Protein AF-A0A1Y1MWS9-F1 (afdb_monomer)

Secondary structure (DSSP, 8-state):
--------------HHHHHHHHHHHHHHHHHHH-S-HHHHHHHHHHHHHHHHHHHHHHHHHHTTPPPPPHHHHHHHHT-TTTTTT-----HHHHHHHHHS-PPPPHHHHHHHHHHHHHHHHHHHIIIIIHHHHS-TTS--HHHHHHHHHHHHHHHHHHHHHHHHHHHHHTT-S-SSS---S--HHHHHS-SSHHHHHHHHSHHHHHHHIIIIIHHHHTT-HHHHHHHHHHHHHHHT-S-HHHHHHHHHHHHHHHHHHHHHHHHHHHTTBS-SSS--SS---SB-TTSHHHHHHHHHHHHHHHHHHHHHHGGGGSTT-TTPPPHHHHHHHTTTHHHHHHHHHHHHHH-

Solvent-accessible surface area (backbone atoms only — not comparable to full-atom values): 18851 Å² total; per-residue (Å²): 142,79,84,83,79,78,75,75,86,65,92,64,79,59,60,34,60,51,42,46,50,52,42,40,51,49,52,44,47,46,75,75,68,46,93,48,64,69,61,44,67,72,47,43,64,37,56,39,42,51,38,52,43,52,33,50,42,43,48,44,42,73,75,73,44,79,85,70,54,71,67,59,46,50,50,63,65,62,29,80,31,30,41,73,68,20,65,62,65,54,64,66,58,51,51,47,54,68,72,63,72,69,91,80,54,74,69,54,54,56,46,38,52,51,35,41,52,51,15,52,50,24,42,45,34,31,76,64,41,39,56,70,78,51,53,77,86,59,91,40,73,68,58,55,31,34,43,53,20,47,22,52,51,25,44,51,48,14,49,37,27,44,19,38,28,36,29,38,75,62,66,49,54,50,100,88,45,79,70,69,39,55,40,66,66,45,51,77,66,19,62,32,52,58,44,26,58,48,26,62,40,31,40,60,39,50,48,44,46,65,73,39,24,57,69,37,38,84,75,33,68,68,56,10,50,54,51,37,30,49,53,55,26,42,62,70,28,86,48,60,52,59,35,52,41,41,45,47,50,48,54,50,26,50,42,52,51,49,34,28,46,51,51,18,63,77,64,36,29,56,52,39,90,73,70,66,91,79,75,85,44,82,41,42,61,84,39,65,70,50,44,51,54,44,47,52,36,21,54,51,32,51,52,43,50,24,66,48,28,53,49,64,82,36,75,92,46,93,88,45,80,50,75,64,56,60,39,48,78,56,70,44,46,60,59,55,52,49,50,52,51,38,45,73,54,78,106

pLDDT: mean 88.54, std 12.17, range [30.52, 97.75]

Radius of gyration: 22.18 Å; Cα contacts (8 Å, |Δi|>4): 385; chains: 1; bounding box: 52×59×65 Å

Organism: Photinus pyralis (NCBI:txid7054)

Sequence (347 aa):
MYCANRVHLKKQIKTEYIAVLLCIVYLLLCEFVYPNQDDWIQSRGLFMIAAMKIISLCFDLQNGHYFPSPYVYAGYMLCPANVMFGPWISFTEYNIARVMSQRKKFTWVLRTIHILLLSFFFLSMSNCLSIIVIPSVIDNKWISAYRRAFSFRCSHYFISFLSEATMLCGGYGDSKNQYVITRPFDIELPTSLVSVVVSWNIPMHRFLKKYVYLEILRFGYFKAILGTYLISSLLHGFNLEIAAVLVTIGAYSFVQFRLQEKLARSFNACLRVRPCRTCTHKYKRSNWLIKLVLLIFACITIFDLIFLGVLMDSVGYPDAPSIYEKWGDLDFLSHWVMLGLYIITFV

Foldseek 3Di:
DDDPPPPDDDVPPLVLVVLLVVLLVVLQVCCVPVPDNLVCLQCLLLSLLLSLASSLVSVVVVVVDDDDDPVLVCCQSPVVLANRLDDHDHSVLSVCQVVVQDDDDPVLVVVLVVLLVLLVVLVCCLPPCLCVVQPPVPPDPLSVLLSLLSSVLSNLSNSQSVSQSSCSVSRDDDPVGRPHQADVCCQLQPLALVSNVCRSGVRLVVSLVPRQLVVQCVVPNLRSLQRSLQSVVSSSYPPVLSSVLSNVSSLLRVLSQLLQVVCCVVQQAQSHSDGDPDRPGPHYCPDPVSVVNSNVSRVLRSSSSSLSSQSVSCVPPPPDDDPCVSCVSVVVVNVVVSVVSNVVRPD

Nearest PDB structures (foldseek):
  7ura-assembly1_A  TM=9.108E-01  e=1.298E-18  Homo sapiens
  8erc-assembly1_A  TM=6.974E-01  e=4.978E-06  Homo sapiens

Structure (mmCIF, N/CA/C/O backbone):
data_AF-A0A1Y1MWS9-F1
#
_entry.id   AF-A0A1Y1MWS9-F1
#
loop_
_atom_site.group_PDB
_atom_site.id
_atom_site.type_symbol
_atom_site.label_atom_id
_atom_site.label_alt_id
_atom_site.label_comp_id
_atom_site.label_asym_id
_atom_site.label_entity_id
_atom_site.label_seq_id
_atom_site.pdbx_PDB_ins_code
_atom_site.Cartn_x
_atom_site.Cartn_y
_atom_site.Cartn_z
_atom_site.occupancy
_atom_site.B_iso_or_equiv
_atom_site.auth_seq_id
_atom_site.auth_comp_id
_atom_site.auth_asym_id
_atom_site.auth_atom_id
_atom_site.pdbx_PDB_model_num
ATOM 1 N N . MET A 1 1 ? -9.404 33.200 -38.016 1.00 33.44 1 MET A N 1
ATOM 2 C CA . MET A 1 1 ? -10.249 32.199 -38.697 1.00 33.44 1 MET A CA 1
ATOM 3 C C . MET A 1 1 ? -9.393 30.960 -38.946 1.00 33.44 1 MET A C 1
ATOM 5 O O . MET A 1 1 ? -8.780 30.849 -39.992 1.00 33.44 1 MET A O 1
ATOM 9 N N . TYR A 1 2 ? -9.254 30.086 -37.946 1.00 31.84 2 TYR A N 1
ATOM 10 C CA . TYR A 1 2 ? -8.651 28.761 -38.115 1.00 31.84 2 TYR A CA 1
ATOM 11 C C . TYR A 1 2 ? -9.643 27.751 -37.557 1.00 31.84 2 TYR A C 1
ATOM 13 O O . TYR A 1 2 ? -10.076 27.842 -36.410 1.00 31.84 2 TYR A O 1
ATOM 21 N N . CYS A 1 3 ? -10.102 26.908 -38.470 1.00 30.52 3 CYS A N 1
ATOM 22 C CA . CYS A 1 3 ? -11.294 26.095 -38.371 1.00 30.52 3 CYS A CA 1
ATOM 23 C C . CYS A 1 3 ? -11.151 25.043 -37.267 1.00 30.52 3 CYS A C 1
ATOM 25 O O . CYS A 1 3 ? -10.211 24.249 -37.254 1.00 30.52 3 CYS A O 1
ATOM 27 N N . ALA A 1 4 ? -12.116 25.044 -36.350 1.00 40.22 4 ALA A N 1
ATOM 28 C CA . ALA A 1 4 ? -12.317 23.996 -35.371 1.00 40.22 4 ALA A CA 1
ATOM 29 C C . ALA A 1 4 ? -12.740 22.705 -36.088 1.00 40.22 4 ALA A C 1
ATOM 31 O O . ALA A 1 4 ? -13.923 22.479 -36.324 1.00 40.22 4 ALA A O 1
ATOM 32 N N . ASN A 1 5 ? -11.786 21.830 -36.399 1.00 32.81 5 ASN A N 1
ATOM 33 C CA . ASN A 1 5 ? -12.098 20.447 -36.746 1.00 32.81 5 ASN A CA 1
ATOM 34 C C . ASN A 1 5 ? -12.321 19.646 -35.458 1.00 32.81 5 ASN A C 1
ATOM 36 O O . ASN A 1 5 ? -11.452 18.909 -34.996 1.00 32.81 5 ASN A O 1
ATOM 40 N N . ARG A 1 6 ? -13.521 19.780 -34.874 1.00 37.69 6 ARG A N 1
ATOM 41 C CA . ARG A 1 6 ? -14.085 18.715 -34.035 1.00 37.69 6 ARG A CA 1
ATOM 42 C C . ARG A 1 6 ? -14.417 17.551 -34.960 1.00 37.69 6 ARG A C 1
ATOM 44 O O . ARG A 1 6 ? -15.488 17.505 -35.556 1.00 37.69 6 ARG A O 1
ATOM 51 N N . VAL A 1 7 ? -13.477 16.625 -35.098 1.00 38.28 7 VAL A N 1
ATOM 52 C CA . VAL A 1 7 ? -13.732 15.346 -35.756 1.00 38.28 7 VAL A CA 1
ATOM 53 C C . VAL A 1 7 ? -14.781 14.596 -34.936 1.00 38.28 7 VAL A C 1
ATOM 55 O O . VAL A 1 7 ? -14.627 14.383 -33.734 1.00 38.28 7 VAL A O 1
ATOM 58 N N . HIS A 1 8 ? -15.874 14.246 -35.609 1.00 34.84 8 HIS A N 1
ATOM 59 C CA . HIS A 1 8 ? -16.968 13.430 -35.107 1.00 34.84 8 HIS A CA 1
ATOM 60 C C . HIS A 1 8 ? -16.466 12.159 -34.405 1.00 34.84 8 HIS A C 1
ATOM 62 O O . HIS A 1 8 ? -15.654 11.412 -34.954 1.00 34.84 8 HIS A O 1
ATOM 68 N N . LEU A 1 9 ? -17.011 11.894 -33.210 1.00 40.59 9 LEU A N 1
ATOM 69 C CA . LEU A 1 9 ? -16.869 10.638 -32.473 1.00 40.59 9 LEU A CA 1
ATOM 70 C C . LEU A 1 9 ? -17.309 9.448 -33.349 1.00 40.59 9 LEU A C 1
ATOM 72 O O . LEU A 1 9 ? -18.480 9.067 -33.362 1.00 40.59 9 LEU A O 1
ATOM 76 N N . LYS A 1 10 ? -16.364 8.789 -34.025 1.00 39.66 10 LYS A N 1
ATOM 77 C CA . LYS A 1 10 ? -16.462 7.335 -34.208 1.00 39.66 10 LYS A CA 1
ATOM 78 C C . LYS A 1 10 ? -16.292 6.706 -32.825 1.00 39.66 10 LYS A C 1
ATOM 80 O O . LYS A 1 10 ? -15.530 7.234 -32.019 1.00 39.66 10 LYS A O 1
ATOM 85 N N . LYS A 1 11 ? -16.984 5.593 -32.541 1.00 46.41 11 LYS A N 1
ATOM 86 C CA . LYS A 1 11 ? -16.696 4.703 -31.397 1.00 46.41 11 LYS A CA 1
ATOM 87 C C . LYS A 1 11 ? -15.240 4.237 -31.512 1.00 46.41 11 LYS A C 1
ATOM 89 O O . LYS A 1 11 ? -14.957 3.182 -32.068 1.00 46.41 11 LYS A O 1
ATOM 94 N N . GLN A 1 12 ? -14.316 5.086 -31.088 1.00 58.06 12 GLN A N 1
ATOM 95 C CA . GLN A 1 12 ? -12.894 4.829 -31.121 1.00 58.06 12 GLN A CA 1
ATOM 96 C C . GLN A 1 12 ? -12.658 3.766 -30.062 1.00 58.06 12 GLN A C 1
ATOM 98 O O . GLN A 1 12 ? -13.124 3.907 -28.927 1.00 58.06 12 GLN A O 1
ATOM 103 N N . ILE A 1 13 ? -12.021 2.664 -30.457 1.00 59.81 13 ILE A N 1
ATOM 104 C CA . ILE A 1 13 ? -11.607 1.657 -29.491 1.00 59.81 13 ILE A CA 1
ATOM 105 C C . ILE A 1 13 ? -10.752 2.395 -28.476 1.00 59.81 13 ILE A C 1
ATOM 107 O O . ILE A 1 13 ? -9.772 3.055 -28.822 1.00 59.81 13 ILE A O 1
ATOM 111 N N . LYS A 1 14 ? -11.209 2.348 -27.237 1.00 80.44 14 LYS A N 1
ATOM 112 C CA . LYS A 1 14 ? -10.631 3.097 -26.148 1.00 80.44 14 LYS A CA 1
ATOM 113 C C . LYS A 1 14 ? -9.273 2.468 -25.804 1.00 80.44 14 LYS A C 1
ATOM 115 O O . LYS A 1 14 ? -9.203 1.415 -25.164 1.00 80.44 14 LYS A O 1
ATOM 120 N N . THR A 1 15 ? -8.209 3.062 -26.353 1.00 80.75 15 THR A N 1
ATOM 121 C CA . THR A 1 15 ? -6.826 2.550 -26.343 1.00 80.75 15 THR A CA 1
ATOM 122 C C . THR A 1 15 ? -6.280 2.302 -24.939 1.00 80.75 15 THR A C 1
ATOM 124 O O . THR A 1 15 ? -5.459 1.412 -24.751 1.00 80.75 15 THR A O 1
ATOM 127 N N . GLU A 1 16 ? -6.773 3.027 -23.942 1.00 85.62 16 GLU A N 1
ATOM 128 C CA . GLU A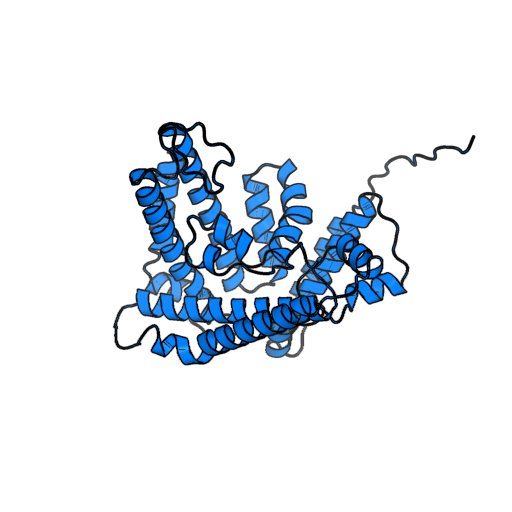 1 16 ? -6.470 2.866 -22.528 1.00 85.62 16 GLU A CA 1
ATOM 129 C C . GLU A 1 16 ? -6.954 1.524 -21.970 1.00 85.62 16 GLU A C 1
ATOM 131 O O . GLU A 1 16 ? -6.195 0.849 -21.277 1.00 85.62 16 GLU A O 1
ATOM 136 N N . TYR A 1 17 ? -8.153 1.057 -22.337 1.00 90.00 17 TYR A N 1
ATOM 137 C CA . TYR A 1 17 ? -8.617 -0.265 -21.897 1.00 90.00 17 TYR A CA 1
ATOM 138 C C . TYR A 1 17 ? -7.930 -1.400 -22.664 1.00 90.00 17 TYR A C 1
ATOM 140 O O . TYR A 1 17 ? -7.720 -2.468 -22.091 1.00 90.00 17 TYR A O 1
ATOM 148 N N . ILE A 1 18 ? -7.525 -1.173 -23.924 1.00 90.31 18 ILE A N 1
ATOM 149 C CA . ILE A 1 18 ? -6.660 -2.123 -24.644 1.00 90.31 18 ILE A CA 1
ATOM 150 C C . ILE A 1 18 ? -5.314 -2.239 -23.926 1.00 90.31 18 ILE A C 1
ATOM 152 O O . ILE A 1 18 ? -4.847 -3.349 -23.700 1.00 90.31 18 ILE A O 1
ATOM 156 N N . ALA A 1 19 ? -4.706 -1.116 -23.532 1.00 91.25 19 ALA A N 1
ATOM 157 C CA . ALA A 1 19 ? -3.441 -1.119 -22.805 1.00 91.25 19 ALA A CA 1
ATOM 158 C C . ALA A 1 19 ? -3.557 -1.868 -21.470 1.00 91.25 19 ALA A C 1
ATOM 160 O O . ALA A 1 19 ? -2.703 -2.696 -21.168 1.00 91.25 19 ALA A O 1
ATOM 161 N N . VAL A 1 20 ? -4.638 -1.647 -20.710 1.00 92.38 20 VAL A N 1
ATOM 162 C CA . VAL A 1 20 ? -4.924 -2.417 -19.486 1.00 92.38 20 VAL A CA 1
ATOM 163 C C . VAL A 1 20 ? -4.984 -3.913 -19.785 1.00 92.38 20 VAL A C 1
ATOM 165 O O . VAL A 1 20 ? -4.298 -4.687 -19.120 1.00 92.38 20 VAL A O 1
ATOM 168 N N . LEU A 1 21 ? -5.763 -4.320 -20.791 1.00 93.56 21 LEU A N 1
ATOM 169 C CA . LEU A 1 21 ? -5.907 -5.726 -21.160 1.00 93.56 21 LEU A CA 1
ATOM 170 C C . LEU A 1 21 ? -4.566 -6.340 -21.578 1.00 93.56 21 LEU A C 1
ATOM 172 O O . LEU A 1 21 ? -4.204 -7.390 -21.063 1.00 93.56 21 LEU A O 1
ATOM 176 N N . LEU A 1 22 ? -3.815 -5.684 -22.465 1.00 94.81 22 LEU A N 1
ATOM 177 C CA . LEU A 1 22 ? -2.526 -6.177 -22.952 1.00 94.81 22 LEU A CA 1
ATOM 178 C C . LEU A 1 22 ? -1.494 -6.288 -21.829 1.00 94.81 22 LEU A C 1
ATOM 180 O O . LEU A 1 22 ? -0.804 -7.298 -21.746 1.00 94.81 22 LEU A O 1
ATOM 184 N N . CYS A 1 23 ? -1.399 -5.286 -20.951 1.00 95.19 23 CYS A N 1
ATOM 185 C CA . CYS A 1 23 ? -0.479 -5.325 -19.818 1.00 95.19 23 CYS A CA 1
ATOM 186 C C . CYS A 1 23 ? -0.835 -6.440 -18.828 1.00 95.19 23 CYS A C 1
ATOM 188 O O . CY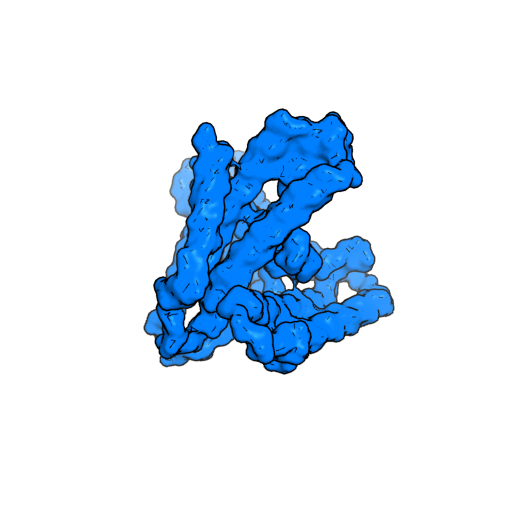S A 1 23 ? 0.061 -7.146 -18.378 1.00 95.19 23 CYS A O 1
ATOM 190 N N . ILE A 1 24 ? -2.121 -6.622 -18.507 1.00 93.94 24 ILE A N 1
ATOM 191 C CA . ILE A 1 24 ? -2.561 -7.707 -17.621 1.00 93.94 24 ILE A CA 1
ATOM 192 C C . ILE A 1 24 ? -2.297 -9.063 -18.278 1.00 93.94 24 ILE A C 1
ATOM 194 O O . ILE A 1 24 ? -1.669 -9.914 -17.664 1.00 93.94 24 ILE A O 1
ATOM 198 N N . VAL A 1 25 ? -2.705 -9.256 -19.535 1.00 94.06 25 VAL A N 1
ATOM 199 C CA . VAL A 1 25 ? -2.464 -10.509 -20.268 1.00 94.06 25 VAL A CA 1
ATOM 200 C C . VAL A 1 25 ? -0.972 -10.817 -20.341 1.00 94.06 25 VAL A C 1
ATOM 202 O O . VAL A 1 25 ? -0.592 -11.955 -20.114 1.00 94.06 25 VAL A O 1
ATOM 205 N N . TYR A 1 26 ? -0.120 -9.820 -20.588 1.00 93.12 26 TYR A N 1
ATOM 206 C CA . TYR A 1 26 ? 1.329 -10.006 -20.586 1.00 93.12 26 TYR A CA 1
ATOM 207 C C . TYR A 1 26 ? 1.846 -10.495 -19.225 1.00 93.12 26 TYR A C 1
ATOM 209 O O . TYR A 1 26 ? 2.555 -11.496 -19.178 1.00 93.12 26 TYR A O 1
ATOM 217 N N . LEU A 1 27 ? 1.457 -9.840 -18.123 1.00 92.75 27 LEU A N 1
ATOM 218 C CA . LEU A 1 27 ? 1.859 -10.253 -16.772 1.00 92.75 27 LEU A CA 1
ATOM 219 C C . LEU A 1 27 ? 1.418 -11.690 -16.457 1.00 92.75 27 LEU A C 1
ATOM 221 O O . LEU A 1 27 ? 2.194 -12.450 -15.889 1.00 92.75 27 LEU A O 1
ATOM 225 N N . LEU A 1 28 ? 0.203 -12.067 -16.863 1.00 91.62 28 LEU A N 1
ATOM 226 C CA . LEU A 1 28 ? -0.328 -13.415 -16.655 1.00 91.62 28 LEU A CA 1
ATOM 227 C C . LEU A 1 28 ? 0.360 -14.454 -17.550 1.00 91.62 28 LEU A C 1
ATOM 229 O O . LEU A 1 28 ? 0.660 -15.549 -17.098 1.00 91.62 28 LEU A O 1
ATOM 233 N N . LEU A 1 29 ? 0.644 -14.131 -18.815 1.00 91.19 29 LEU A N 1
ATOM 234 C CA . LEU A 1 29 ? 1.349 -15.039 -19.725 1.00 91.19 29 LEU A CA 1
ATOM 235 C C . LEU A 1 29 ? 2.774 -15.325 -19.249 1.00 91.19 29 LEU A C 1
ATOM 237 O O . LEU A 1 29 ? 3.236 -16.459 -19.369 1.00 91.19 29 LEU A O 1
ATOM 241 N N . CYS A 1 30 ? 3.460 -14.329 -18.686 1.00 89.94 30 CYS A N 1
ATOM 242 C CA . CYS A 1 30 ? 4.792 -14.524 -18.126 1.00 89.94 30 CYS A CA 1
ATOM 243 C C . CYS A 1 30 ? 4.809 -15.563 -16.994 1.00 89.94 30 CYS A C 1
ATOM 245 O O . CYS A 1 30 ? 5.784 -16.293 -16.891 1.00 89.94 30 CYS A O 1
ATOM 247 N N . GLU A 1 31 ? 3.736 -15.734 -16.220 1.00 86.19 31 GLU A N 1
ATOM 248 C CA . GLU A 1 31 ? 3.681 -16.798 -15.204 1.00 86.19 31 GLU A CA 1
ATOM 249 C C . GLU A 1 31 ? 3.694 -18.210 -15.794 1.00 86.19 31 GLU A C 1
ATOM 251 O O . GLU A 1 31 ? 4.128 -19.139 -15.129 1.00 86.19 31 GLU A O 1
ATOM 256 N N . PHE A 1 32 ? 3.262 -18.401 -17.039 1.00 86.31 32 PHE A N 1
ATOM 257 C CA . PHE A 1 32 ? 3.249 -19.730 -17.662 1.00 86.31 32 PHE A CA 1
ATOM 258 C C . PHE A 1 32 ? 4.420 -19.953 -18.616 1.00 86.31 32 PHE A C 1
ATOM 260 O O . PHE A 1 32 ? 4.855 -21.084 -18.807 1.00 86.31 32 PHE A O 1
ATOM 267 N N . VAL A 1 33 ? 4.905 -18.882 -19.246 1.00 88.44 33 VAL A N 1
ATOM 268 C CA . VAL A 1 33 ? 5.878 -18.961 -20.344 1.00 88.44 33 VAL A CA 1
ATOM 269 C C . VAL A 1 33 ? 7.305 -18.671 -19.877 1.00 88.44 33 VAL A C 1
ATOM 271 O O . VAL A 1 33 ? 8.253 -19.086 -20.545 1.00 88.44 33 VAL A O 1
ATOM 274 N N . TYR A 1 34 ? 7.495 -17.952 -18.763 1.00 87.00 34 TYR A N 1
ATOM 275 C CA . TYR A 1 34 ? 8.838 -17.576 -18.329 1.00 87.00 34 TYR A CA 1
ATOM 276 C C . TYR A 1 34 ? 9.644 -18.827 -17.919 1.00 87.00 34 TYR A C 1
ATOM 278 O O . TYR A 1 34 ? 9.141 -19.634 -17.136 1.00 87.00 34 TYR A O 1
ATOM 286 N N . PRO A 1 35 ? 10.884 -19.013 -18.425 1.00 85.25 35 PRO A N 1
ATOM 287 C CA . PRO A 1 35 ? 11.611 -20.279 -18.275 1.00 85.25 35 PRO A CA 1
ATOM 288 C C . PRO A 1 35 ? 11.879 -20.698 -16.827 1.00 85.25 35 PRO A C 1
ATOM 290 O O . PRO A 1 35 ? 11.855 -21.885 -16.518 1.00 85.25 35 PRO A O 1
ATOM 293 N N . ASN A 1 36 ? 12.144 -19.725 -15.952 1.00 87.12 36 ASN A N 1
ATOM 294 C CA . ASN A 1 36 ? 12.385 -19.944 -14.532 1.00 87.12 36 ASN A CA 1
ATOM 295 C C . ASN A 1 36 ? 11.373 -19.154 -13.692 1.00 87.12 36 ASN A C 1
ATOM 297 O O . ASN A 1 36 ? 11.381 -17.921 -13.681 1.00 87.12 36 ASN A O 1
ATOM 301 N N . GLN A 1 37 ? 10.512 -19.875 -12.980 1.00 81.75 37 GLN A N 1
ATOM 302 C CA . GLN A 1 37 ? 9.454 -19.281 -12.166 1.00 81.75 37 GLN A CA 1
ATOM 303 C C . GLN A 1 37 ? 10.002 -18.441 -11.009 1.00 81.75 37 GLN A C 1
ATOM 305 O O . GLN A 1 37 ? 9.439 -17.389 -10.702 1.00 81.75 37 GLN A O 1
ATOM 310 N N . ASP A 1 38 ? 11.137 -18.830 -10.430 1.00 82.50 38 ASP A N 1
ATOM 311 C CA . ASP A 1 38 ? 11.751 -18.087 -9.329 1.00 82.50 38 ASP A CA 1
ATOM 312 C C . ASP A 1 38 ? 12.255 -16.717 -9.804 1.00 82.50 38 ASP A C 1
ATOM 314 O O . ASP A 1 38 ? 11.997 -15.690 -9.168 1.00 82.50 38 ASP A O 1
ATOM 318 N N . ASP A 1 39 ? 12.897 -16.678 -10.975 1.00 86.94 39 ASP A N 1
ATOM 319 C CA . ASP A 1 39 ? 13.375 -15.437 -11.594 1.00 86.94 39 ASP A CA 1
ATOM 320 C C . ASP A 1 39 ? 12.207 -14.521 -11.986 1.00 86.94 39 ASP A C 1
ATOM 322 O O . ASP A 1 39 ? 12.282 -13.293 -11.843 1.00 86.94 39 ASP A O 1
ATOM 326 N N . TRP A 1 40 ? 11.100 -15.102 -12.463 1.00 88.62 40 TRP A N 1
ATOM 327 C CA . TRP A 1 40 ? 9.886 -14.346 -12.753 1.00 88.62 40 TRP A CA 1
ATOM 328 C C . TRP A 1 40 ? 9.316 -13.707 -11.487 1.00 88.62 40 TRP A C 1
ATOM 330 O O . TRP A 1 40 ? 9.092 -12.497 -11.466 1.00 88.62 40 TRP A O 1
ATOM 340 N N . ILE A 1 41 ? 9.135 -14.473 -10.408 1.00 83.38 41 ILE A N 1
ATOM 341 C CA . ILE A 1 41 ? 8.584 -13.961 -9.146 1.00 83.38 41 ILE A CA 1
ATOM 342 C C . ILE A 1 41 ? 9.446 -12.814 -8.598 1.00 83.38 41 ILE A C 1
ATOM 344 O O . ILE A 1 41 ? 8.898 -11.793 -8.166 1.00 83.38 41 ILE A O 1
ATOM 348 N N . GLN A 1 42 ? 10.777 -12.936 -8.675 1.00 85.38 42 GLN A N 1
ATOM 349 C CA . GLN A 1 42 ? 11.719 -11.899 -8.235 1.00 85.38 42 GLN A CA 1
ATOM 350 C C . GLN A 1 42 ? 11.672 -10.631 -9.105 1.00 85.38 42 GLN A C 1
ATOM 352 O O . GLN A 1 42 ? 11.775 -9.517 -8.587 1.00 85.38 42 GLN A O 1
ATOM 357 N N . SER A 1 43 ? 11.493 -10.773 -10.421 1.00 87.75 43 SER A N 1
ATOM 358 C CA . SER A 1 43 ? 11.500 -9.650 -11.373 1.00 87.75 43 SER A CA 1
ATOM 359 C C . SER A 1 43 ? 10.115 -9.055 -11.664 1.00 87.75 43 SER A C 1
ATOM 361 O O . SER A 1 43 ? 10.025 -7.937 -12.179 1.00 87.75 43 SER A O 1
ATOM 363 N N . ARG A 1 44 ? 9.023 -9.730 -11.280 1.00 89.44 44 ARG A N 1
ATOM 364 C CA . ARG A 1 44 ? 7.621 -9.342 -11.542 1.00 89.44 44 ARG A CA 1
ATOM 365 C C . ARG A 1 44 ? 7.311 -7.894 -11.166 1.00 89.44 44 ARG A C 1
ATOM 367 O O . ARG A 1 44 ? 6.586 -7.207 -11.885 1.00 89.44 44 ARG A O 1
ATOM 374 N N . GLY A 1 45 ? 7.875 -7.406 -10.059 1.00 89.50 45 GLY A N 1
ATOM 375 C CA . GLY A 1 45 ? 7.696 -6.022 -9.611 1.00 89.50 45 GLY A CA 1
ATOM 376 C C . GLY A 1 45 ? 8.090 -4.986 -10.674 1.00 89.50 45 GLY A C 1
ATOM 377 O O . GLY A 1 45 ? 7.374 -4.001 -10.856 1.00 89.50 45 GLY A O 1
ATOM 378 N N . LEU A 1 46 ? 9.160 -5.243 -11.435 1.00 92.12 46 LEU A N 1
ATOM 379 C CA . LEU A 1 46 ? 9.642 -4.378 -12.521 1.00 92.12 46 LEU A CA 1
ATOM 380 C C . LEU A 1 46 ? 8.589 -4.246 -13.625 1.00 92.12 46 LEU A C 1
ATOM 382 O O . LEU A 1 46 ? 8.232 -3.141 -14.046 1.00 92.12 46 LEU A O 1
ATOM 386 N N . PHE A 1 47 ? 8.051 -5.387 -14.058 1.00 92.62 47 PHE A N 1
ATOM 387 C CA . PHE A 1 47 ? 7.030 -5.457 -15.097 1.00 92.62 47 PHE A CA 1
ATOM 388 C C . PHE A 1 47 ? 5.717 -4.826 -14.641 1.00 92.62 47 PHE A C 1
ATOM 390 O O . PHE A 1 47 ? 5.081 -4.117 -15.420 1.00 92.62 47 PHE A O 1
ATOM 397 N N . MET A 1 48 ? 5.341 -4.999 -13.371 1.00 93.62 48 MET A N 1
ATOM 398 C CA . MET A 1 48 ? 4.160 -4.352 -12.802 1.00 93.62 48 MET A CA 1
ATOM 399 C C . MET A 1 48 ? 4.294 -2.820 -12.823 1.00 93.62 48 MET A C 1
ATOM 401 O O . MET A 1 48 ? 3.374 -2.130 -13.261 1.00 93.62 48 MET A O 1
ATOM 405 N N . ILE A 1 49 ? 5.448 -2.265 -12.429 1.00 94.75 49 ILE A N 1
ATOM 406 C CA . ILE A 1 49 ? 5.689 -0.814 -12.504 1.00 94.75 49 ILE A CA 1
ATOM 407 C C . ILE A 1 49 ? 5.655 -0.322 -13.955 1.00 94.75 49 ILE A C 1
ATOM 409 O O . ILE A 1 49 ? 5.037 0.711 -14.233 1.00 94.75 49 ILE A O 1
ATOM 413 N N . ALA A 1 50 ? 6.266 -1.055 -14.889 1.00 95.25 50 ALA A N 1
ATOM 414 C CA . ALA A 1 50 ? 6.213 -0.727 -16.311 1.00 95.25 50 ALA A CA 1
ATOM 415 C C . ALA A 1 50 ? 4.768 -0.729 -16.845 1.00 95.25 50 ALA A C 1
ATOM 417 O O . ALA A 1 50 ? 4.353 0.237 -17.488 1.00 95.25 50 ALA A O 1
ATOM 418 N N . ALA A 1 51 ? 3.975 -1.749 -16.511 1.00 95.50 51 ALA A N 1
ATOM 419 C CA . ALA A 1 51 ? 2.559 -1.837 -16.857 1.00 95.50 51 ALA A CA 1
ATOM 420 C C . ALA A 1 51 ? 1.765 -0.643 -16.311 1.00 95.50 51 ALA A C 1
ATOM 422 O O . ALA A 1 51 ? 1.041 0.016 -17.056 1.00 95.50 51 ALA A O 1
ATOM 423 N N . MET A 1 52 ? 1.947 -0.295 -15.034 1.00 95.75 52 MET A N 1
ATOM 424 C CA . MET A 1 52 ? 1.279 0.860 -14.428 1.00 95.75 52 MET A CA 1
ATOM 425 C C . MET A 1 52 ? 1.651 2.175 -15.125 1.00 95.75 52 MET A C 1
ATOM 427 O O . MET A 1 52 ? 0.781 3.017 -15.352 1.00 95.75 52 MET A O 1
ATOM 431 N N . LYS A 1 53 ? 2.926 2.360 -15.498 1.00 95.69 53 LYS A N 1
ATOM 432 C CA . LYS A 1 53 ? 3.388 3.531 -16.260 1.00 95.69 53 LYS A CA 1
ATOM 433 C C . LYS A 1 53 ? 2.715 3.605 -17.634 1.00 95.69 53 LYS A C 1
ATOM 435 O O . LYS A 1 53 ? 2.147 4.648 -17.960 1.00 95.69 53 LYS A O 1
ATOM 440 N N . ILE A 1 54 ? 2.705 2.503 -18.389 1.00 95.00 54 ILE A N 1
ATOM 441 C CA . ILE A 1 54 ? 2.070 2.410 -19.717 1.00 95.00 54 ILE A CA 1
ATOM 442 C C . ILE A 1 54 ? 0.576 2.722 -19.622 1.00 95.00 54 ILE A C 1
ATOM 444 O O . ILE A 1 54 ? 0.097 3.622 -20.310 1.00 95.00 54 ILE A O 1
ATOM 448 N N . ILE A 1 55 ? -0.142 2.046 -18.720 1.00 94.88 55 ILE A N 1
ATOM 449 C CA . ILE A 1 55 ? -1.575 2.266 -18.496 1.00 94.88 55 ILE A CA 1
ATOM 450 C C . ILE A 1 55 ? -1.829 3.739 -18.164 1.00 94.88 55 ILE A C 1
ATOM 452 O O . ILE A 1 55 ? -2.652 4.385 -18.812 1.00 94.88 55 ILE A O 1
ATOM 456 N N . SER A 1 56 ? -1.093 4.296 -17.196 1.00 93.94 56 SER A N 1
ATOM 457 C CA . SER A 1 56 ? -1.282 5.688 -16.777 1.00 93.94 56 SER A CA 1
ATOM 458 C C . SER A 1 56 ? -1.050 6.687 -17.911 1.00 93.94 56 SER A C 1
ATOM 460 O O . SER A 1 56 ? -1.825 7.633 -18.055 1.00 93.94 56 SER A O 1
ATOM 462 N N . LEU A 1 57 ? -0.044 6.444 -18.758 1.00 92.81 57 LEU A N 1
ATOM 463 C CA . LEU A 1 57 ? 0.239 7.278 -19.918 1.00 92.81 57 LEU A CA 1
ATOM 464 C C . LEU A 1 57 ? -0.885 7.192 -20.956 1.00 92.81 57 LEU A C 1
ATOM 466 O O . LEU A 1 57 ? -1.317 8.228 -21.450 1.00 92.81 57 LEU A O 1
ATOM 470 N N . CYS A 1 58 ? -1.399 5.996 -21.262 1.00 91.69 58 CYS A N 1
ATOM 471 C CA . CYS A 1 58 ? -2.506 5.835 -22.209 1.00 91.69 58 CYS A CA 1
ATOM 472 C C . CYS A 1 58 ? -3.765 6.592 -21.763 1.00 91.69 58 CYS A C 1
ATOM 474 O O . CYS A 1 58 ? -4.382 7.279 -22.578 1.00 91.69 58 CYS A O 1
ATOM 476 N N . PHE A 1 59 ? -4.115 6.521 -20.475 1.00 90.44 59 PHE A N 1
ATOM 477 C CA . PHE A 1 59 ? -5.231 7.290 -19.916 1.00 90.44 59 PHE A CA 1
ATOM 478 C C . PHE A 1 59 ? -4.982 8.802 -19.955 1.00 90.44 59 PHE A C 1
ATOM 480 O O . PHE A 1 59 ? -5.884 9.571 -20.284 1.00 90.44 59 PHE A O 1
ATOM 487 N N . ASP A 1 60 ? -3.775 9.257 -19.615 1.00 88.62 60 ASP A N 1
ATOM 488 C CA . ASP A 1 60 ? -3.459 10.686 -19.624 1.00 88.62 60 ASP A CA 1
ATOM 489 C C . ASP A 1 60 ? -3.475 11.244 -21.069 1.00 88.62 60 ASP A C 1
ATOM 491 O O . ASP A 1 60 ? -4.069 12.293 -21.315 1.00 88.62 60 ASP A O 1
ATOM 495 N N . LEU A 1 61 ? -2.939 10.523 -22.061 1.00 85.56 61 LEU A N 1
ATOM 496 C CA . LEU A 1 61 ? -2.957 10.948 -23.472 1.00 85.56 61 LEU A CA 1
ATOM 497 C C . LEU A 1 61 ? -4.374 11.186 -24.010 1.00 85.56 61 LEU A C 1
ATOM 499 O O . LEU A 1 61 ? -4.611 12.149 -24.737 1.00 85.56 61 LEU A O 1
ATOM 503 N N . GLN A 1 62 ? -5.337 10.350 -23.622 1.00 78.88 62 GLN A N 1
ATOM 504 C CA . GLN A 1 62 ? -6.725 10.530 -24.046 1.00 78.88 62 GLN A CA 1
ATOM 505 C C . GLN A 1 62 ? -7.420 11.733 -23.412 1.00 78.88 62 GLN A C 1
ATOM 507 O O . GLN A 1 62 ? -8.306 12.323 -24.025 1.00 78.88 62 GLN A O 1
ATOM 512 N N . ASN A 1 63 ? -6.991 12.141 -22.218 1.00 73.88 63 ASN A N 1
ATOM 513 C CA . ASN A 1 63 ? -7.522 13.316 -21.530 1.00 73.88 63 ASN A CA 1
ATOM 514 C C . ASN A 1 63 ? -6.954 14.645 -22.075 1.00 73.88 63 ASN A C 1
ATOM 516 O O . ASN A 1 63 ? -7.084 15.685 -21.433 1.00 73.88 63 ASN A O 1
ATOM 520 N N . GLY A 1 64 ? -6.347 14.627 -23.269 1.00 67.94 64 GLY A N 1
ATOM 521 C CA . GLY A 1 64 ? -5.853 15.816 -23.967 1.00 67.94 64 GLY A CA 1
ATOM 522 C C . GLY A 1 64 ? -4.391 16.159 -23.682 1.00 67.94 64 GLY A C 1
ATOM 523 O O . GLY A 1 64 ? -3.958 17.270 -23.986 1.00 67.94 64 GLY A O 1
ATOM 524 N N . HIS A 1 65 ? -3.616 15.236 -23.103 1.00 68.44 65 HIS A N 1
ATOM 525 C CA . HIS A 1 65 ? -2.175 15.419 -22.947 1.00 68.44 65 HIS A CA 1
ATOM 526 C C . HIS A 1 65 ? -1.425 15.119 -24.259 1.00 68.44 65 HIS A C 1
ATOM 528 O O . HIS A 1 65 ? -1.760 14.189 -24.991 1.00 68.44 65 HIS A O 1
ATOM 534 N N . TYR A 1 66 ? -0.395 15.915 -24.562 1.00 72.62 66 TYR A N 1
ATOM 535 C CA . TYR A 1 66 ? 0.426 15.759 -25.768 1.00 72.62 66 TYR A CA 1
ATOM 536 C C . TYR A 1 66 ? 1.216 14.446 -25.762 1.00 72.62 66 TYR A C 1
ATOM 538 O O . TYR A 1 66 ? 1.741 14.035 -24.724 1.00 72.62 66 TYR A O 1
ATOM 546 N N . PHE A 1 67 ? 1.361 13.834 -26.941 1.00 79.69 67 PHE A N 1
ATOM 547 C CA . PHE A 1 67 ? 2.192 12.646 -27.113 1.00 79.69 67 PHE A CA 1
ATOM 548 C C . PHE A 1 67 ? 3.664 12.973 -26.801 1.00 79.69 67 PHE A C 1
ATOM 550 O O . PHE A 1 67 ? 4.204 13.927 -27.371 1.00 79.69 67 PHE A O 1
ATOM 557 N N . PRO A 1 68 ? 4.327 12.233 -25.894 1.00 86.88 68 PRO A N 1
ATOM 558 C CA . PRO A 1 68 ? 5.720 12.498 -25.565 1.00 86.88 68 PRO A CA 1
ATOM 559 C C . PRO A 1 68 ? 6.640 12.143 -26.732 1.00 86.88 68 PRO A C 1
ATOM 561 O O . PRO A 1 68 ? 6.386 11.199 -27.478 1.00 86.88 68 PRO A O 1
ATOM 564 N N . SER A 1 69 ? 7.761 12.855 -26.862 1.00 90.19 69 SER A N 1
ATOM 565 C CA . SER A 1 69 ? 8.813 12.418 -27.780 1.00 90.19 69 SER A CA 1
ATOM 566 C C . SER A 1 69 ? 9.379 11.058 -27.333 1.00 90.19 69 SER A C 1
ATOM 568 O O . SER A 1 69 ? 9.397 10.778 -26.126 1.00 90.19 69 SER A O 1
ATOM 570 N N . PRO A 1 70 ? 9.890 10.220 -28.258 1.00 92.19 70 PRO A N 1
ATOM 571 C CA . PRO A 1 70 ? 10.419 8.896 -27.919 1.00 92.19 70 PRO A CA 1
ATOM 572 C C . PRO A 1 70 ? 11.472 8.918 -26.802 1.00 92.19 70 PRO A C 1
ATOM 574 O O . PRO A 1 70 ? 11.470 8.055 -25.930 1.00 92.19 70 PRO A O 1
ATOM 577 N N . TYR A 1 71 ? 12.313 9.955 -26.763 1.00 92.62 71 TYR A N 1
ATOM 578 C CA . TYR A 1 71 ? 13.331 10.144 -25.726 1.00 92.62 71 TYR A CA 1
ATOM 579 C C . TYR A 1 71 ? 12.733 10.410 -24.339 1.00 92.62 71 TYR A C 1
ATOM 581 O O . TYR A 1 71 ? 13.194 9.857 -23.343 1.00 92.62 71 TYR A O 1
ATOM 589 N N . VAL A 1 72 ? 11.686 11.238 -24.262 1.00 92.69 72 VAL A N 1
ATOM 590 C CA . VAL A 1 72 ? 11.003 11.540 -22.994 1.00 92.69 72 VAL A CA 1
ATOM 591 C C . VAL A 1 72 ? 10.222 10.321 -22.510 1.00 92.69 72 VAL A C 1
ATOM 593 O O . VAL A 1 72 ? 10.210 10.037 -21.314 1.00 92.69 72 VAL A O 1
ATOM 596 N N . TYR A 1 73 ? 9.617 9.569 -23.432 1.00 93.56 73 TYR A N 1
ATOM 597 C CA . TYR A 1 73 ? 8.973 8.297 -23.118 1.00 93.56 73 TYR A CA 1
ATOM 598 C C . TYR A 1 73 ? 9.973 7.268 -22.572 1.00 93.56 73 TYR A C 1
ATOM 600 O O . TYR A 1 73 ? 9.747 6.706 -21.500 1.00 93.56 73 TYR A O 1
ATOM 608 N N . ALA A 1 74 ? 11.110 7.072 -23.249 1.00 95.06 74 ALA A N 1
ATOM 609 C CA . ALA A 1 74 ? 12.163 6.169 -22.790 1.00 95.06 74 ALA A CA 1
ATOM 610 C C . ALA A 1 74 ? 12.693 6.576 -21.405 1.00 95.06 74 ALA A C 1
ATOM 612 O O . ALA A 1 74 ? 12.805 5.732 -20.518 1.00 95.06 74 ALA A O 1
ATOM 613 N N . GLY A 1 75 ? 12.927 7.874 -21.181 1.00 94.75 75 GLY A N 1
ATOM 614 C CA . GLY A 1 75 ? 13.348 8.398 -19.881 1.00 94.75 75 GLY A CA 1
ATOM 615 C C . GLY A 1 75 ? 12.312 8.205 -18.766 1.00 94.75 75 GLY A C 1
ATOM 616 O O . GLY A 1 75 ? 12.690 7.988 -17.616 1.00 94.75 75 GLY A O 1
ATOM 617 N N . TYR A 1 76 ? 11.014 8.260 -19.082 1.00 94.88 76 TYR A N 1
ATOM 618 C CA . TYR A 1 76 ? 9.939 7.971 -18.129 1.00 94.88 76 TYR A CA 1
ATOM 619 C C . TYR A 1 76 ? 9.903 6.487 -17.755 1.00 94.88 76 TYR A C 1
ATOM 621 O O . TYR A 1 76 ? 9.856 6.140 -16.570 1.00 94.88 76 TYR A O 1
ATOM 629 N N . MET A 1 77 ? 9.963 5.607 -18.756 1.00 95.31 77 MET A N 1
ATOM 630 C CA . MET A 1 77 ? 9.922 4.159 -18.556 1.00 95.31 77 MET A CA 1
ATOM 631 C C . MET A 1 77 ? 11.148 3.666 -17.784 1.00 95.31 77 MET A C 1
ATOM 633 O O . MET A 1 77 ? 10.992 3.003 -16.759 1.00 95.31 77 MET A O 1
ATOM 637 N N . LEU A 1 78 ? 12.342 4.087 -18.207 1.00 94.81 78 LEU A N 1
ATOM 638 C CA . LEU A 1 78 ? 13.640 3.646 -17.689 1.00 94.81 78 LEU A CA 1
ATOM 639 C C . LEU A 1 78 ? 14.217 4.578 -16.616 1.00 94.81 78 LEU A C 1
ATOM 641 O O . LEU A 1 78 ? 15.428 4.619 -16.414 1.00 94.81 78 LEU A O 1
ATOM 645 N N . CYS A 1 79 ? 13.376 5.361 -15.934 1.00 94.06 79 CYS A N 1
ATOM 646 C CA . CYS A 1 79 ? 13.857 6.275 -14.904 1.00 94.06 79 CYS A CA 1
ATOM 647 C C . CYS A 1 79 ? 14.601 5.493 -13.798 1.00 94.06 79 CYS A C 1
ATOM 649 O O . CYS A 1 79 ? 13.968 4.700 -13.093 1.00 94.06 79 CYS A O 1
ATOM 651 N N . PRO A 1 80 ? 15.913 5.732 -13.585 1.00 92.50 80 PRO A N 1
ATOM 652 C CA . PRO A 1 80 ? 16.724 4.923 -12.670 1.00 92.50 80 PRO A CA 1
ATOM 653 C C . PRO A 1 80 ? 16.242 5.016 -11.219 1.00 92.50 80 PRO A C 1
ATOM 655 O O . PRO A 1 80 ? 16.446 4.098 -10.434 1.00 92.50 80 PRO A O 1
ATOM 658 N N . ALA A 1 81 ? 15.547 6.102 -10.873 1.00 92.38 81 ALA A N 1
ATOM 659 C CA . ALA A 1 81 ? 15.020 6.339 -9.537 1.00 92.38 81 ALA A CA 1
ATOM 660 C C . ALA A 1 81 ? 13.903 5.361 -9.126 1.00 92.38 81 ALA A C 1
ATOM 662 O O . ALA A 1 81 ? 13.725 5.133 -7.930 1.00 92.38 81 ALA A O 1
ATOM 663 N N . ASN A 1 82 ? 13.158 4.796 -10.090 1.00 94.00 82 ASN A N 1
ATOM 664 C CA . ASN A 1 82 ? 12.005 3.931 -9.810 1.00 94.00 82 ASN A CA 1
ATOM 665 C C . ASN A 1 82 ? 11.821 2.724 -10.733 1.00 94.00 82 ASN A C 1
ATOM 667 O O . ASN A 1 82 ? 10.809 2.035 -10.619 1.00 94.00 82 ASN A O 1
ATOM 671 N N . VAL A 1 83 ? 12.750 2.459 -11.652 1.00 92.94 83 VAL A N 1
ATOM 672 C CA . VAL A 1 83 ? 12.644 1.287 -12.528 1.00 92.94 83 VAL A CA 1
ATOM 673 C C . VAL A 1 83 ? 12.830 -0.020 -11.750 1.00 92.94 83 VAL A C 1
ATOM 675 O O . VAL A 1 83 ? 12.079 -0.951 -12.000 1.00 92.94 83 VAL A O 1
ATOM 678 N N . MET A 1 84 ? 13.755 -0.063 -10.777 1.00 87.31 84 MET A N 1
ATOM 679 C CA . MET A 1 84 ? 14.087 -1.283 -10.022 1.00 87.31 84 MET A CA 1
ATOM 680 C C . MET A 1 84 ? 13.144 -1.550 -8.841 1.00 87.31 84 MET A C 1
ATOM 682 O O . MET A 1 84 ? 12.479 -2.576 -8.778 1.00 87.31 84 MET A O 1
ATOM 686 N N . PHE A 1 85 ? 13.074 -0.617 -7.891 1.00 80.38 85 PHE A N 1
ATOM 687 C CA . PHE A 1 85 ? 12.330 -0.809 -6.638 1.00 80.38 85 PHE A CA 1
ATOM 688 C C . PHE A 1 85 ? 10.967 -0.105 -6.634 1.00 80.38 85 PHE A C 1
ATOM 690 O O . PHE A 1 85 ? 10.295 -0.047 -5.606 1.00 80.38 85 PHE A O 1
ATOM 697 N N . GLY A 1 86 ? 10.548 0.461 -7.771 1.00 82.94 86 GLY A N 1
ATOM 698 C CA . GLY A 1 86 ? 9.418 1.381 -7.803 1.00 82.94 86 GLY A CA 1
ATOM 699 C C . GLY A 1 86 ? 9.745 2.718 -7.115 1.00 82.94 86 GLY A C 1
ATOM 700 O O . GLY A 1 86 ? 10.910 2.993 -6.818 1.00 82.94 86 GLY A O 1
ATOM 701 N N . PRO A 1 87 ? 8.745 3.578 -6.871 1.00 93.88 87 PRO A N 1
ATOM 702 C CA . PRO A 1 87 ? 7.324 3.326 -7.057 1.00 93.88 87 PRO A CA 1
ATOM 703 C C . PRO A 1 87 ? 6.807 3.899 -8.385 1.00 93.88 87 PRO A C 1
ATOM 705 O O . PRO A 1 87 ? 7.502 4.616 -9.109 1.00 93.88 87 PRO A O 1
ATOM 708 N N . TRP A 1 88 ? 5.539 3.636 -8.689 1.00 95.62 88 TRP A N 1
ATOM 709 C CA . TRP A 1 88 ? 4.876 4.287 -9.814 1.00 95.62 88 TRP A CA 1
ATOM 710 C C . TRP A 1 88 ? 4.801 5.811 -9.617 1.00 95.62 88 TRP A C 1
ATOM 712 O O . TRP A 1 88 ? 4.516 6.302 -8.526 1.00 95.62 88 TRP A O 1
ATOM 722 N N . ILE A 1 89 ? 5.014 6.560 -10.698 1.00 93.44 89 ILE A N 1
ATOM 723 C CA . ILE A 1 89 ? 4.742 7.999 -10.786 1.00 93.44 89 ILE A CA 1
ATOM 724 C C . ILE A 1 89 ? 3.954 8.268 -12.061 1.00 93.44 89 ILE A C 1
ATOM 726 O O . ILE A 1 89 ? 4.171 7.601 -13.078 1.00 93.44 89 ILE A O 1
ATOM 730 N N . SER A 1 90 ? 3.068 9.260 -12.034 1.00 92.25 90 SER A N 1
ATOM 731 C CA . SER A 1 90 ? 2.373 9.681 -13.253 1.00 92.25 90 SER A CA 1
ATOM 732 C C . SER A 1 90 ? 3.335 10.352 -14.237 1.00 92.25 90 SER A C 1
ATOM 734 O O . SER A 1 90 ? 4.355 10.927 -13.842 1.00 92.25 90 SER A O 1
ATOM 736 N N . PHE A 1 91 ? 3.000 10.324 -15.529 1.00 91.62 91 PHE A N 1
ATOM 737 C CA . PHE A 1 91 ? 3.806 10.998 -16.550 1.00 91.62 91 PHE A CA 1
ATOM 738 C C . PHE A 1 91 ? 3.909 12.511 -16.293 1.00 91.62 91 PHE A C 1
ATOM 740 O O . PHE A 1 91 ? 4.967 13.115 -16.472 1.00 91.62 91 PHE A O 1
ATOM 747 N N . THR A 1 92 ? 2.833 13.122 -15.794 1.00 88.56 92 THR A N 1
ATOM 748 C CA . THR A 1 92 ? 2.806 14.538 -15.412 1.00 88.56 92 THR A CA 1
ATOM 749 C C . THR A 1 92 ? 3.794 14.849 -14.288 1.00 88.56 92 THR A C 1
ATOM 751 O O . THR A 1 92 ? 4.564 15.799 -14.406 1.00 88.56 92 THR A O 1
ATOM 754 N N . GLU A 1 93 ? 3.826 14.044 -13.221 1.00 88.88 93 GLU A N 1
ATOM 755 C CA . GLU A 1 93 ? 4.789 14.220 -12.122 1.00 88.88 93 GLU A CA 1
ATOM 756 C C . GLU A 1 93 ? 6.234 14.038 -12.598 1.00 88.88 93 GLU A C 1
ATOM 758 O O . GLU A 1 93 ? 7.100 14.832 -12.231 1.00 88.88 93 GLU A O 1
ATOM 763 N N . TYR A 1 94 ? 6.488 13.044 -13.455 1.00 91.38 94 TYR A N 1
ATOM 764 C CA . TYR A 1 94 ? 7.794 12.852 -14.087 1.00 91.38 94 TYR A CA 1
ATOM 765 C C . TYR A 1 94 ? 8.223 14.087 -14.889 1.00 91.38 94 TYR A C 1
ATOM 767 O O . TYR A 1 94 ? 9.338 14.583 -14.728 1.00 91.38 94 TYR A O 1
ATOM 775 N N . ASN A 1 95 ? 7.334 14.622 -15.729 1.00 88.44 95 ASN A N 1
ATOM 776 C CA . ASN A 1 95 ? 7.661 15.753 -16.590 1.00 88.44 95 ASN A CA 1
ATOM 777 C C . ASN A 1 95 ? 7.877 17.045 -15.782 1.00 88.44 95 ASN A C 1
ATOM 779 O O . ASN A 1 95 ? 8.799 17.803 -16.077 1.00 88.44 95 ASN A O 1
ATOM 783 N N . ILE A 1 96 ? 7.090 17.261 -14.720 1.00 86.56 96 ILE A N 1
ATOM 784 C CA . ILE A 1 96 ? 7.301 18.364 -13.771 1.00 86.56 96 ILE A CA 1
ATOM 785 C C . ILE A 1 96 ? 8.666 18.227 -13.094 1.00 86.56 96 ILE A C 1
ATOM 787 O O . ILE A 1 96 ? 9.429 19.188 -13.089 1.00 86.56 96 ILE A O 1
ATOM 791 N N . ALA A 1 97 ? 9.007 17.047 -12.566 1.00 86.50 97 ALA A N 1
ATOM 792 C CA . ALA A 1 97 ? 10.288 16.819 -11.896 1.00 86.50 97 ALA A CA 1
ATOM 793 C C . ALA A 1 97 ? 11.486 17.018 -12.839 1.00 86.50 97 ALA A C 1
ATOM 795 O O . ALA A 1 97 ? 12.499 17.593 -12.444 1.00 86.50 97 ALA A O 1
ATOM 796 N N . ARG A 1 98 ? 11.347 16.595 -14.101 1.00 85.50 98 ARG A N 1
ATOM 797 C CA . ARG A 1 98 ? 12.358 16.763 -15.150 1.00 85.50 98 ARG A CA 1
ATOM 798 C C . ARG A 1 98 ? 12.610 18.233 -15.495 1.00 85.50 98 ARG A C 1
ATOM 800 O O . ARG A 1 98 ? 13.756 18.621 -15.689 1.00 85.50 98 ARG A O 1
ATOM 807 N N . VAL A 1 99 ? 11.551 19.037 -15.619 1.00 83.94 99 VAL A N 1
ATOM 808 C CA . VAL A 1 99 ? 11.645 20.446 -16.050 1.00 83.94 99 VAL A CA 1
ATOM 809 C C . VAL A 1 99 ? 11.968 21.373 -14.878 1.00 83.94 99 VAL A C 1
ATOM 811 O O . VAL A 1 99 ? 12.786 22.279 -15.006 1.00 83.94 99 VAL A O 1
ATOM 814 N N . MET A 1 100 ? 11.350 21.148 -13.720 1.00 76.69 100 MET A N 1
ATOM 815 C CA . MET A 1 100 ? 11.466 22.003 -12.537 1.00 76.69 100 MET A CA 1
ATOM 816 C C . MET A 1 100 ? 12.566 21.515 -11.587 1.00 76.69 100 MET A C 1
ATOM 818 O O . MET A 1 100 ? 12.331 21.333 -10.390 1.00 76.69 100 MET A O 1
ATOM 822 N N . SER A 1 101 ? 13.776 21.303 -12.112 1.00 68.50 101 SER A N 1
ATOM 823 C CA . SER A 1 101 ? 14.922 20.901 -11.291 1.00 68.50 101 SER A CA 1
ATOM 824 C C . SER A 1 101 ? 15.268 21.998 -10.281 1.00 68.50 101 SER A C 1
ATOM 826 O O . SER A 1 101 ? 15.640 23.116 -10.639 1.00 68.50 101 SER A O 1
ATOM 828 N N . GLN A 1 102 ? 15.116 21.686 -8.995 1.00 72.94 102 GLN A N 1
ATOM 829 C CA . GLN A 1 102 ? 15.439 22.596 -7.899 1.00 72.94 102 GLN A CA 1
ATOM 830 C C . GLN A 1 102 ? 16.771 22.219 -7.256 1.00 72.94 102 GLN A C 1
ATOM 832 O O . GLN A 1 102 ? 17.043 21.040 -7.015 1.00 72.94 102 GLN A O 1
ATOM 837 N N . ARG A 1 103 ? 17.566 23.231 -6.878 1.00 76.88 103 ARG A N 1
ATOM 838 C CA . ARG A 1 103 ? 18.770 23.027 -6.060 1.00 76.88 103 ARG A CA 1
ATOM 839 C C . ARG A 1 103 ? 18.385 22.394 -4.723 1.00 76.88 103 ARG A C 1
ATOM 841 O O . ARG A 1 103 ? 17.572 22.942 -3.976 1.00 76.88 103 ARG A O 1
ATOM 848 N N . LYS A 1 104 ? 18.978 21.240 -4.416 1.00 81.88 104 LYS A N 1
ATOM 849 C CA . LYS A 1 104 ? 18.735 20.525 -3.160 1.00 81.88 104 LYS A CA 1
ATOM 850 C C . LYS A 1 104 ? 19.604 21.113 -2.048 1.00 81.88 104 LYS A C 1
ATOM 852 O O . LYS A 1 104 ? 20.774 21.419 -2.253 1.00 81.88 104 LYS A O 1
ATOM 857 N N . LYS A 1 105 ? 19.007 21.306 -0.872 1.00 86.25 105 LYS A N 1
ATOM 858 C CA . LYS A 1 105 ? 19.698 21.798 0.331 1.00 86.25 105 LYS A CA 1
ATOM 859 C C . LYS A 1 105 ? 20.397 20.644 1.048 1.00 86.25 105 LYS A C 1
ATOM 861 O O . LYS A 1 105 ? 20.000 19.497 0.888 1.00 86.25 105 LYS A O 1
ATOM 866 N N . PHE A 1 106 ? 21.344 20.945 1.933 1.00 88.12 106 PHE A N 1
ATOM 867 C CA . PHE A 1 106 ? 21.982 19.931 2.786 1.00 88.12 106 PHE A CA 1
ATOM 868 C C . PHE A 1 106 ? 20.971 19.115 3.619 1.00 88.12 106 PHE A C 1
ATOM 870 O O . PHE A 1 106 ? 21.138 17.914 3.810 1.00 88.12 106 PHE A O 1
ATOM 877 N N . THR A 1 107 ? 19.850 19.726 4.019 1.00 87.38 107 THR A N 1
ATOM 878 C CA . THR A 1 107 ? 18.745 19.035 4.709 1.00 87.38 107 THR A CA 1
ATOM 879 C C . THR A 1 107 ? 18.122 17.900 3.893 1.00 87.38 107 THR A C 1
ATOM 881 O O . THR A 1 107 ? 17.606 16.949 4.473 1.00 87.38 107 THR A O 1
ATOM 884 N N . TRP A 1 108 ? 18.181 17.963 2.560 1.00 88.31 108 TRP A N 1
ATOM 885 C CA . TRP A 1 108 ? 17.740 16.869 1.696 1.00 88.31 108 TRP A CA 1
ATOM 886 C C . TRP A 1 108 ? 18.676 15.664 1.816 1.00 88.31 108 TRP A C 1
ATOM 888 O O . TRP A 1 108 ? 18.187 14.546 1.907 1.00 88.31 108 TRP A O 1
ATOM 898 N N . VAL A 1 109 ? 19.994 15.882 1.912 1.00 89.94 109 VAL A N 1
ATOM 899 C CA . VAL A 1 109 ? 20.976 14.792 2.066 1.00 89.94 109 VAL A CA 1
ATOM 900 C C . VAL A 1 109 ? 20.772 14.101 3.409 1.00 89.94 109 VAL A C 1
ATOM 902 O O . VAL A 1 109 ? 20.655 12.880 3.461 1.00 89.94 109 VAL A O 1
ATOM 905 N N . LEU A 1 110 ? 20.639 14.886 4.485 1.00 92.19 110 LEU A N 1
ATOM 906 C CA . LEU A 1 110 ? 20.339 14.359 5.818 1.00 92.19 110 LEU A CA 1
ATOM 907 C C . LEU A 1 110 ? 19.045 13.541 5.830 1.00 92.19 110 LEU A C 1
ATOM 909 O O . LEU A 1 110 ? 18.986 12.484 6.455 1.00 92.19 110 LEU A O 1
ATOM 913 N N . ARG A 1 111 ? 18.018 13.995 5.104 1.00 90.62 111 ARG A N 1
ATOM 914 C CA . ARG A 1 111 ? 16.774 13.240 4.963 1.00 90.62 111 ARG A CA 1
ATOM 915 C C . ARG A 1 111 ? 16.988 11.930 4.209 1.00 90.62 111 ARG A C 1
ATOM 917 O O . ARG A 1 111 ? 16.500 10.908 4.674 1.00 90.62 111 ARG A O 1
ATOM 924 N N . THR A 1 112 ? 17.698 11.938 3.083 1.00 92.69 112 THR A N 1
ATOM 925 C CA . THR A 1 112 ? 17.997 10.712 2.327 1.00 92.69 112 THR A CA 1
ATOM 926 C C . THR A 1 112 ? 18.733 9.695 3.202 1.00 92.69 112 THR A C 1
ATOM 928 O O . THR A 1 112 ? 18.347 8.530 3.229 1.00 92.69 112 THR A O 1
ATOM 931 N N . ILE A 1 113 ? 19.719 10.141 3.992 1.00 95.00 113 ILE A N 1
ATOM 932 C CA . ILE A 1 113 ? 20.425 9.290 4.963 1.00 95.00 113 ILE A CA 1
ATOM 933 C C . ILE A 1 113 ? 19.455 8.743 6.015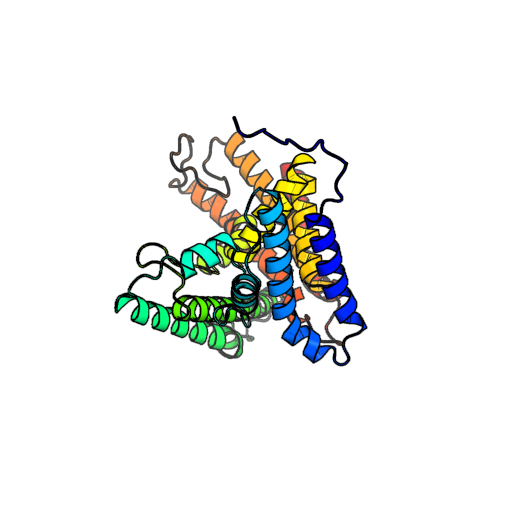 1.00 95.00 113 ILE A C 1
ATOM 935 O O . ILE A 1 113 ? 19.454 7.546 6.277 1.00 95.00 113 ILE A O 1
ATOM 939 N N . HIS A 1 114 ? 18.593 9.585 6.592 1.00 95.12 114 HIS A N 1
ATOM 940 C CA . HIS A 1 114 ? 17.606 9.145 7.580 1.00 95.12 114 HIS A CA 1
ATOM 941 C C . HIS A 1 114 ? 16.655 8.069 7.028 1.00 95.12 114 HIS A C 1
ATOM 943 O O . HIS A 1 114 ? 16.419 7.062 7.691 1.00 95.12 114 HIS A O 1
ATOM 949 N N . ILE A 1 115 ? 16.151 8.246 5.804 1.00 95.31 115 ILE A N 1
ATOM 950 C CA . ILE A 1 115 ? 15.283 7.263 5.143 1.00 95.31 115 ILE A CA 1
ATOM 951 C C . ILE A 1 115 ? 16.033 5.952 4.866 1.00 95.31 115 ILE A C 1
ATOM 953 O O . ILE A 1 115 ? 15.482 4.876 5.095 1.00 95.31 115 ILE A O 1
ATOM 957 N N . LEU A 1 116 ? 17.303 6.014 4.453 1.00 96.00 116 LEU A N 1
ATOM 958 C CA . LEU A 1 116 ? 18.138 4.818 4.295 1.00 96.00 116 LEU A CA 1
ATOM 959 C C . LEU A 1 116 ? 18.363 4.094 5.629 1.00 96.00 116 LEU A C 1
ATOM 961 O O . LEU A 1 116 ? 18.270 2.871 5.677 1.00 96.00 116 LEU A O 1
ATOM 965 N N . LEU A 1 117 ? 18.598 4.820 6.724 1.00 97.75 117 LEU A N 1
ATOM 966 C CA . LEU A 1 117 ? 18.727 4.218 8.056 1.00 97.75 117 LEU A CA 1
ATOM 967 C C . LEU A 1 117 ? 17.432 3.522 8.494 1.00 97.75 117 LEU A C 1
ATOM 969 O O . LEU A 1 117 ? 17.491 2.413 9.021 1.00 97.75 117 LEU A O 1
ATOM 973 N N . LEU A 1 118 ? 16.265 4.121 8.228 1.00 96.94 118 LEU A N 1
ATOM 974 C CA . LEU A 1 118 ? 14.973 3.466 8.460 1.00 96.94 118 LEU A CA 1
ATOM 975 C C . LEU A 1 118 ? 14.816 2.202 7.609 1.00 96.94 118 LEU A C 1
ATOM 977 O O . LEU A 1 118 ? 14.363 1.178 8.116 1.00 96.94 118 LEU A O 1
ATOM 981 N N . SER A 1 119 ? 15.232 2.248 6.342 1.00 97.00 119 SER A N 1
ATOM 982 C CA . SER A 1 119 ? 15.253 1.080 5.460 1.00 97.00 119 SER A CA 1
ATOM 983 C C . SER A 1 119 ? 16.073 -0.062 6.074 1.00 97.00 119 SER A C 1
ATOM 985 O O . SER A 1 119 ? 15.563 -1.169 6.236 1.00 97.00 119 SER A O 1
ATOM 987 N N . PHE A 1 120 ? 17.314 0.205 6.495 1.00 97.06 120 PHE A N 1
ATOM 988 C CA . PHE A 1 120 ? 18.163 -0.800 7.147 1.00 97.06 120 PHE A CA 1
ATOM 989 C C . PHE A 1 120 ? 17.587 -1.307 8.470 1.00 97.06 120 PHE A C 1
ATOM 991 O O . PHE A 1 120 ? 17.663 -2.501 8.752 1.00 97.06 120 PHE A O 1
ATOM 998 N N . PHE A 1 121 ? 16.971 -0.432 9.267 1.00 96.62 121 PHE A N 1
ATOM 999 C CA . PHE A 1 121 ? 16.275 -0.843 10.482 1.00 96.62 121 PHE A CA 1
ATOM 1000 C C . PHE A 1 121 ? 15.177 -1.871 10.174 1.00 96.62 121 PHE A C 1
ATOM 1002 O O . PHE A 1 121 ? 15.140 -2.933 10.794 1.00 96.62 121 PHE A O 1
ATOM 1009 N N . PHE A 1 122 ? 14.323 -1.606 9.182 1.00 97.44 122 PHE A N 1
ATOM 1010 C CA . PHE A 1 122 ? 13.250 -2.530 8.813 1.00 97.44 122 PHE A CA 1
ATOM 1011 C C . PHE A 1 122 ? 13.750 -3.825 8.163 1.00 97.44 122 PHE A C 1
ATOM 1013 O O . PHE A 1 122 ? 13.152 -4.875 8.400 1.00 97.44 122 PHE A O 1
ATOM 1020 N N . LEU A 1 123 ? 14.872 -3.788 7.438 1.00 96.44 123 LEU A N 1
ATOM 1021 C CA . LEU A 1 123 ? 15.543 -4.996 6.948 1.00 96.44 123 LEU A CA 1
ATOM 1022 C C . LEU A 1 123 ? 15.942 -5.904 8.120 1.00 96.44 123 LEU A C 1
ATOM 1024 O O . LEU A 1 123 ? 15.571 -7.079 8.150 1.00 96.44 123 LEU A O 1
ATOM 1028 N N . SER A 1 124 ? 16.617 -5.340 9.124 1.00 95.88 124 SER A N 1
ATOM 1029 C CA . SER A 1 124 ? 17.004 -6.062 10.341 1.00 95.88 124 SER A CA 1
ATOM 1030 C C . SER A 1 124 ? 15.786 -6.595 11.101 1.00 95.88 124 SER A C 1
ATOM 1032 O O . SER A 1 124 ? 15.780 -7.745 11.541 1.00 95.88 124 SER A O 1
ATOM 1034 N N . MET A 1 125 ? 14.713 -5.801 11.205 1.00 94.00 125 MET A N 1
ATOM 1035 C CA . MET A 1 125 ? 13.451 -6.243 11.809 1.00 94.00 125 MET A CA 1
ATOM 1036 C C . MET A 1 125 ? 12.833 -7.433 11.076 1.00 94.00 125 MET A C 1
ATOM 1038 O O . MET A 1 125 ? 12.410 -8.386 11.729 1.00 94.00 125 MET A O 1
ATOM 1042 N N . SER A 1 126 ? 12.815 -7.407 9.742 1.00 93.50 126 SER A N 1
ATOM 1043 C CA . SER A 1 126 ? 12.219 -8.477 8.940 1.00 93.50 126 SER A CA 1
ATOM 1044 C C . SER A 1 126 ? 12.964 -9.808 9.075 1.00 93.50 126 SER A C 1
ATOM 1046 O O . SER A 1 126 ? 12.313 -10.831 9.282 1.00 93.50 126 SER A O 1
ATOM 1048 N N . ASN A 1 127 ? 14.302 -9.788 9.064 1.00 90.75 127 ASN A N 1
ATOM 1049 C CA . ASN A 1 127 ? 15.113 -11.004 8.978 1.00 90.75 127 ASN A CA 1
ATOM 1050 C C . ASN A 1 127 ? 15.514 -11.595 10.334 1.00 90.75 127 ASN A C 1
ATOM 1052 O O . ASN A 1 127 ? 15.481 -12.811 10.494 1.00 90.75 127 ASN A O 1
ATOM 1056 N N . CYS A 1 128 ? 15.933 -10.769 11.298 1.00 88.56 128 CYS A N 1
ATOM 1057 C CA . CYS A 1 128 ? 16.598 -11.280 12.503 1.00 88.56 128 CYS A CA 1
ATOM 1058 C C . CYS A 1 128 ? 16.049 -10.739 13.825 1.00 88.56 128 CYS A C 1
ATOM 1060 O O . CYS A 1 128 ? 16.088 -11.457 14.820 1.00 88.56 128 CYS A O 1
ATOM 1062 N N . LEU A 1 129 ? 15.501 -9.521 13.878 1.00 90.38 129 LEU A N 1
ATOM 1063 C CA . LEU A 1 129 ? 15.043 -8.952 15.155 1.00 90.38 129 LEU A CA 1
ATOM 1064 C C . LEU A 1 129 ? 13.592 -9.312 15.502 1.00 90.38 129 LEU A C 1
ATOM 1066 O O . LEU A 1 129 ? 13.235 -9.280 16.678 1.00 90.38 129 LEU A O 1
ATOM 1070 N N . SER A 1 130 ? 12.752 -9.694 14.533 1.00 85.81 130 SER A N 1
ATOM 1071 C CA . SER A 1 130 ? 11.345 -10.050 14.796 1.00 85.81 130 SER A CA 1
ATOM 1072 C C . SER A 1 130 ? 11.188 -11.203 15.794 1.00 85.81 130 SER A C 1
ATOM 1074 O O . SER A 1 130 ? 10.277 -11.171 16.621 1.00 85.81 130 SER A O 1
ATOM 1076 N N . ILE A 1 131 ? 12.093 -12.188 15.769 1.00 83.88 131 ILE A N 1
ATOM 1077 C CA . ILE A 1 131 ? 12.082 -13.320 16.705 1.00 83.88 131 ILE A CA 1
ATOM 1078 C C . ILE A 1 131 ? 12.514 -12.926 18.121 1.00 83.88 131 ILE A C 1
ATOM 1080 O O . ILE A 1 131 ? 12.052 -13.525 19.086 1.00 83.88 131 ILE A O 1
ATOM 1084 N N . ILE A 1 132 ? 13.360 -11.902 18.250 1.00 84.88 132 ILE A N 1
ATOM 1085 C CA . ILE A 1 132 ? 13.813 -11.379 19.544 1.00 84.88 132 ILE A CA 1
ATOM 1086 C C . ILE A 1 132 ? 12.717 -10.503 20.161 1.00 84.88 132 ILE A C 1
ATOM 1088 O O . ILE A 1 132 ? 12.417 -10.623 21.344 1.00 84.88 132 ILE A O 1
ATOM 1092 N N . VAL A 1 133 ? 12.096 -9.639 19.351 1.00 84.19 133 VAL A N 1
ATOM 1093 C CA . VAL A 1 133 ? 11.040 -8.715 19.796 1.00 84.19 133 VAL A CA 1
ATOM 1094 C C . VAL A 1 133 ? 9.738 -9.451 20.118 1.00 84.19 133 VAL A C 1
ATOM 1096 O O . VAL A 1 133 ? 9.016 -9.040 21.024 1.00 84.19 133 VAL A O 1
ATOM 1099 N N . ILE A 1 134 ? 9.437 -10.545 19.409 1.00 84.19 134 ILE A N 1
ATOM 1100 C CA . ILE A 1 134 ? 8.258 -11.388 19.646 1.00 84.19 134 ILE A CA 1
ATOM 1101 C C . ILE A 1 134 ? 8.744 -12.833 19.881 1.00 84.19 134 ILE A C 1
ATOM 1103 O O . ILE A 1 134 ? 8.765 -13.643 18.941 1.00 84.19 134 ILE A O 1
ATOM 1107 N N . PRO A 1 135 ? 9.168 -13.165 21.118 1.00 77.62 135 PRO A N 1
ATOM 1108 C CA . PRO A 1 135 ? 9.798 -14.445 21.433 1.00 77.62 135 PRO A CA 1
ATOM 1109 C C . PRO A 1 135 ? 8.928 -15.655 21.091 1.00 77.62 135 PRO A C 1
ATOM 1111 O O . PRO A 1 135 ? 7.718 -15.662 21.310 1.00 77.62 135 PRO A O 1
ATOM 1114 N N . SER A 1 136 ? 9.565 -16.721 20.601 1.00 71.81 136 SER A N 1
ATOM 1115 C CA . SER A 1 136 ? 8.930 -18.017 20.308 1.00 71.81 136 SER A CA 1
ATOM 1116 C C . SER A 1 136 ? 8.508 -18.809 21.542 1.00 71.81 136 SER A C 1
ATOM 1118 O O . SER A 1 136 ? 7.782 -19.782 21.398 1.00 71.81 136 SER A O 1
ATOM 1120 N N . VAL A 1 137 ? 8.930 -18.391 22.736 1.00 70.56 137 VAL A N 1
ATOM 1121 C CA . VAL A 1 137 ? 8.632 -19.080 24.002 1.00 70.56 137 VAL A CA 1
ATOM 1122 C C . VAL A 1 137 ? 7.142 -18.999 24.363 1.00 70.56 137 VAL A C 1
ATOM 1124 O O . VAL A 1 137 ? 6.648 -19.817 25.132 1.00 70.56 137 VAL A O 1
ATOM 1127 N N . ILE A 1 138 ? 6.404 -18.033 23.806 1.00 74.88 138 ILE A N 1
ATOM 1128 C CA . ILE A 1 138 ? 4.965 -17.911 24.041 1.00 74.88 138 ILE A CA 1
ATOM 1129 C C . ILE A 1 138 ? 4.222 -18.819 23.054 1.00 74.88 138 ILE A C 1
ATOM 1131 O O . ILE A 1 138 ? 4.034 -18.456 21.891 1.00 74.88 138 ILE A O 1
ATOM 1135 N N . ASP A 1 139 ? 3.792 -19.988 23.531 1.00 77.19 139 ASP A N 1
ATOM 1136 C CA . ASP A 1 139 ? 3.060 -20.979 22.737 1.00 77.19 139 ASP A CA 1
ATOM 1137 C C . ASP A 1 139 ? 1.601 -20.550 22.506 1.00 77.19 139 ASP A C 1
ATOM 1139 O O . ASP A 1 139 ? 0.663 -20.947 23.196 1.00 77.19 139 ASP A O 1
ATOM 1143 N N . ASN A 1 140 ? 1.413 -19.627 21.563 1.00 89.00 140 ASN A N 1
ATOM 1144 C CA . ASN A 1 140 ? 0.099 -19.189 21.113 1.00 89.00 140 ASN A CA 1
ATOM 1145 C C . ASN A 1 140 ? 0.106 -18.985 19.596 1.00 89.00 140 ASN A C 1
ATOM 1147 O O . ASN A 1 140 ? 0.858 -18.160 19.060 1.00 89.00 140 ASN A O 1
ATOM 1151 N N . LYS A 1 141 ? -0.800 -19.687 18.907 1.00 89.94 141 LYS A N 1
ATOM 1152 C CA . LYS A 1 141 ? -0.956 -19.628 17.448 1.00 89.94 141 LYS A CA 1
ATOM 1153 C C . LYS A 1 141 ? -1.122 -18.205 16.904 1.00 89.94 141 LYS A C 1
ATOM 1155 O O . LYS A 1 141 ? -0.532 -17.878 15.878 1.00 89.94 141 LYS A O 1
ATOM 1160 N N . TRP A 1 142 ? -1.823 -17.324 17.623 1.00 90.75 142 TRP A N 1
ATOM 1161 C CA . TRP A 1 142 ? -2.030 -15.926 17.226 1.00 90.75 142 TRP A CA 1
ATOM 1162 C C . TRP A 1 142 ? -0.775 -15.066 17.370 1.00 90.75 142 TRP A C 1
ATOM 1164 O O . TRP A 1 142 ? -0.545 -14.183 16.547 1.00 90.75 142 TRP A O 1
ATOM 1174 N N . ILE A 1 143 ? 0.066 -15.331 18.371 1.00 90.81 143 ILE A N 1
ATOM 1175 C CA . ILE A 1 143 ? 1.338 -14.615 18.549 1.00 90.81 143 ILE A CA 1
ATOM 1176 C C . ILE A 1 143 ? 2.330 -15.047 17.467 1.00 90.81 143 ILE A C 1
ATOM 1178 O O . ILE A 1 143 ? 2.987 -14.203 16.855 1.00 90.81 143 ILE A O 1
ATOM 1182 N N . SER A 1 144 ? 2.378 -16.348 17.163 1.00 89.06 144 SER A N 1
ATOM 1183 C CA . SER A 1 144 ? 3.163 -16.876 16.042 1.00 89.06 144 SER A CA 1
ATOM 1184 C C . SER A 1 144 ? 2.695 -16.304 14.696 1.00 89.06 144 SER A C 1
ATOM 1186 O O . SER A 1 144 ? 3.516 -15.864 13.887 1.00 89.06 144 SER A O 1
ATOM 1188 N N . ALA A 1 145 ? 1.379 -16.242 14.468 1.00 90.69 145 ALA A N 1
ATOM 1189 C CA . ALA A 1 145 ? 0.781 -15.607 13.295 1.00 90.69 145 ALA A CA 1
ATOM 1190 C C . ALA A 1 145 ? 1.128 -14.111 13.208 1.00 90.69 145 ALA A C 1
ATOM 1192 O O . ALA A 1 145 ? 1.567 -13.641 12.158 1.00 90.69 145 ALA A O 1
ATOM 1193 N N . TYR A 1 146 ? 1.008 -13.370 14.316 1.00 92.31 146 TYR A N 1
ATOM 1194 C CA . TYR A 1 146 ? 1.357 -11.950 14.367 1.00 92.31 146 TYR A CA 1
ATOM 1195 C C . TYR A 1 146 ? 2.828 -11.715 14.039 1.00 92.31 146 TYR A C 1
ATOM 1197 O O . TYR A 1 146 ? 3.121 -10.835 13.237 1.00 92.31 146 TYR A O 1
ATOM 1205 N N . ARG A 1 147 ? 3.750 -12.516 14.587 1.00 90.69 147 ARG A N 1
ATOM 1206 C CA . ARG A 1 147 ? 5.184 -12.395 14.288 1.00 90.69 147 ARG A CA 1
ATOM 1207 C C . ARG A 1 147 ? 5.474 -12.557 12.798 1.00 90.69 147 ARG A C 1
ATOM 1209 O O . ARG A 1 147 ? 6.204 -11.743 12.237 1.00 90.69 147 ARG A O 1
ATOM 1216 N N . ARG A 1 148 ? 4.908 -13.589 12.164 1.00 88.62 148 ARG A N 1
ATOM 1217 C CA . ARG A 1 148 ? 5.092 -13.856 10.727 1.00 88.62 148 ARG A CA 1
ATOM 1218 C C . ARG A 1 148 ? 4.525 -12.720 9.878 1.00 88.62 148 ARG A C 1
ATOM 1220 O O . ARG A 1 148 ? 5.239 -12.150 9.057 1.00 88.62 148 ARG A O 1
ATOM 1227 N N . ALA A 1 149 ? 3.291 -12.306 10.167 1.00 91.88 149 ALA A N 1
ATOM 1228 C CA . ALA A 1 149 ? 2.660 -11.171 9.503 1.00 91.88 149 ALA A CA 1
ATOM 1229 C C . ALA A 1 149 ? 3.462 -9.868 9.693 1.00 91.88 149 ALA A C 1
ATOM 1231 O O . ALA A 1 149 ? 3.629 -9.101 8.751 1.00 91.88 149 ALA A O 1
ATOM 1232 N N . PHE A 1 150 ? 3.986 -9.615 10.894 1.00 93.12 150 PHE A N 1
ATOM 1233 C CA . PHE A 1 150 ? 4.792 -8.436 11.204 1.00 93.12 150 PHE A CA 1
ATOM 1234 C C . PHE A 1 150 ? 6.139 -8.439 10.469 1.00 93.12 150 PHE A C 1
ATOM 1236 O O . PHE A 1 150 ? 6.499 -7.423 9.882 1.00 93.12 150 PHE A O 1
ATOM 1243 N N . SER A 1 151 ? 6.849 -9.573 10.428 1.00 92.62 151 SER A N 1
ATOM 1244 C CA . SER A 1 151 ? 8.090 -9.719 9.647 1.00 92.62 151 SER A CA 1
ATOM 1245 C C . SER A 1 151 ? 7.857 -9.406 8.163 1.00 92.62 151 SER A C 1
ATOM 1247 O O . SER A 1 151 ? 8.605 -8.615 7.581 1.00 92.62 151 SER A O 1
ATOM 1249 N N . PHE A 1 152 ? 6.757 -9.907 7.586 1.00 92.12 152 PHE A N 1
ATOM 1250 C CA . PHE A 1 152 ? 6.344 -9.568 6.222 1.00 92.12 152 PHE A CA 1
ATOM 1251 C C . PHE A 1 152 ? 6.066 -8.063 6.043 1.00 92.12 152 PHE A C 1
ATOM 1253 O O . PHE A 1 152 ? 6.501 -7.449 5.070 1.00 92.12 152 PHE A O 1
ATOM 1260 N N . ARG A 1 153 ? 5.380 -7.412 6.991 1.00 94.69 153 ARG A N 1
ATOM 1261 C CA . ARG A 1 153 ? 5.180 -5.953 6.922 1.00 94.69 153 ARG A CA 1
ATOM 1262 C C . ARG A 1 153 ? 6.504 -5.191 7.015 1.00 94.69 153 ARG A C 1
ATOM 1264 O O . ARG A 1 153 ? 6.697 -4.232 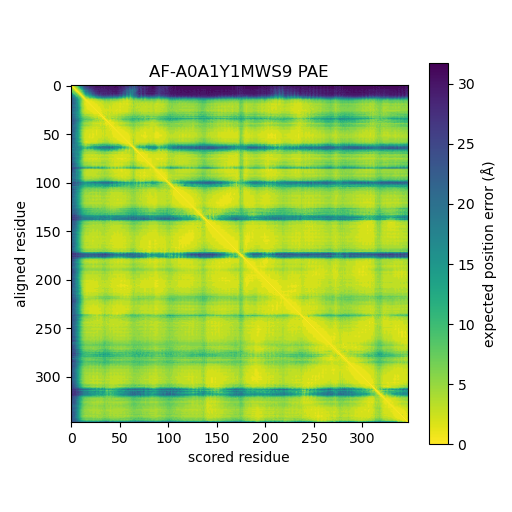6.272 1.00 94.69 153 ARG A O 1
ATOM 1271 N N . CYS A 1 154 ? 7.441 -5.632 7.855 1.00 95.62 154 CYS A N 1
ATOM 1272 C CA . CYS A 1 154 ? 8.779 -5.047 7.931 1.00 95.62 154 CYS A CA 1
ATOM 1273 C C . CYS A 1 154 ? 9.560 -5.182 6.618 1.00 95.62 154 CYS A C 1
ATOM 1275 O O . CYS A 1 154 ? 10.212 -4.215 6.226 1.00 95.62 154 CYS A O 1
ATOM 1277 N N . SER A 1 155 ? 9.473 -6.311 5.905 1.00 94.75 155 SER A N 1
ATOM 1278 C CA . SER A 1 155 ? 10.142 -6.450 4.601 1.00 94.75 155 SER A CA 1
ATOM 1279 C C . SER A 1 155 ? 9.551 -5.487 3.561 1.00 94.75 155 SER A C 1
ATOM 1281 O O . SER A 1 155 ? 10.289 -4.856 2.801 1.00 94.75 155 SER A O 1
ATOM 1283 N N . HIS A 1 156 ? 8.232 -5.265 3.595 1.00 94.56 156 HIS A N 1
ATOM 1284 C CA . HIS A 1 156 ? 7.580 -4.237 2.780 1.00 94.56 156 HIS A CA 1
ATOM 1285 C C . HIS A 1 156 ? 8.019 -2.811 3.154 1.00 94.56 156 HIS A C 1
ATOM 1287 O O . HIS A 1 156 ? 8.290 -1.990 2.271 1.00 94.56 156 HIS A O 1
ATOM 1293 N N . TYR A 1 157 ? 8.143 -2.498 4.447 1.00 97.50 157 TYR A N 1
ATOM 1294 C CA . TYR A 1 157 ? 8.661 -1.200 4.895 1.00 97.50 157 TYR A CA 1
ATOM 1295 C C . TYR A 1 157 ? 10.095 -0.975 4.427 1.00 97.50 157 TYR A C 1
ATOM 1297 O O . TYR A 1 157 ? 10.396 0.109 3.930 1.00 97.50 157 TYR A O 1
ATOM 1305 N N . PHE A 1 158 ? 10.950 -1.996 4.512 1.00 97.06 158 PHE A N 1
ATOM 1306 C CA . PHE A 1 158 ? 12.309 -1.957 3.978 1.00 97.06 158 PHE A CA 1
ATOM 1307 C C . PHE A 1 158 ? 12.317 -1.543 2.500 1.00 97.06 158 PHE A C 1
ATOM 1309 O O . PHE A 1 158 ? 12.897 -0.512 2.161 1.00 97.06 158 PHE A O 1
ATOM 1316 N N . ILE A 1 159 ? 11.613 -2.277 1.632 1.00 95.38 159 ILE A N 1
ATOM 1317 C CA . ILE A 1 159 ? 11.583 -1.965 0.194 1.00 95.38 159 ILE A CA 1
ATOM 1318 C C . ILE A 1 159 ? 10.969 -0.585 -0.070 1.00 95.38 159 ILE A C 1
ATOM 1320 O O . ILE A 1 159 ? 11.465 0.160 -0.914 1.00 95.38 159 ILE A O 1
ATOM 1324 N N . SER A 1 160 ? 9.938 -0.196 0.682 1.00 96.81 160 SER A N 1
ATOM 1325 C CA . SER A 1 160 ? 9.298 1.116 0.537 1.00 96.81 160 SER A CA 1
ATOM 1326 C C . SER A 1 160 ? 10.227 2.273 0.911 1.00 96.81 160 SER A C 1
ATOM 1328 O O . SER A 1 160 ? 10.258 3.277 0.203 1.00 96.81 160 SER A O 1
ATOM 1330 N N . PHE A 1 161 ? 11.002 2.163 1.993 1.00 97.19 161 PHE A N 1
ATOM 1331 C CA . PHE A 1 161 ? 11.962 3.203 2.370 1.00 97.19 161 PHE A CA 1
ATOM 1332 C C . PHE A 1 161 ? 13.190 3.211 1.455 1.00 97.19 161 PHE A C 1
ATOM 1334 O O . PHE A 1 161 ? 13.669 4.290 1.109 1.00 97.19 161 PHE A O 1
ATOM 1341 N N . LEU A 1 162 ? 13.655 2.050 0.984 1.00 96.44 162 LEU A N 1
ATOM 1342 C CA . LEU A 1 162 ? 14.711 1.978 -0.027 1.00 96.44 162 LEU A CA 1
ATOM 1343 C C . LEU A 1 162 ? 14.285 2.673 -1.329 1.00 96.44 162 LEU A C 1
ATOM 1345 O O . LEU A 1 162 ? 15.021 3.493 -1.872 1.00 96.44 162 LEU A O 1
ATOM 1349 N N . SER A 1 163 ? 13.064 2.393 -1.782 1.00 95.50 163 SER A N 1
ATOM 1350 C CA . SER A 1 163 ? 12.435 3.026 -2.940 1.00 95.50 163 SER A CA 1
ATOM 1351 C C . SER A 1 163 ? 12.223 4.538 -2.740 1.00 95.50 163 SER A C 1
ATOM 1353 O O . SER A 1 163 ? 12.407 5.338 -3.660 1.00 95.50 163 SER A O 1
ATOM 1355 N N . GLU A 1 164 ? 11.898 4.981 -1.521 1.00 95.50 164 GLU A N 1
ATOM 1356 C CA . GLU A 1 164 ? 11.823 6.411 -1.209 1.00 95.50 164 GLU A CA 1
ATOM 1357 C C . GLU A 1 164 ? 13.212 7.053 -1.286 1.00 95.50 164 GLU A C 1
ATOM 1359 O O . GLU A 1 164 ? 13.348 8.135 -1.856 1.00 95.50 164 GLU A O 1
ATOM 1364 N N . ALA A 1 165 ? 14.254 6.384 -0.789 1.00 94.50 165 ALA A N 1
ATOM 1365 C CA . ALA A 1 165 ? 15.625 6.867 -0.880 1.00 94.50 165 ALA A CA 1
ATOM 1366 C C . ALA A 1 165 ? 16.117 6.970 -2.333 1.00 94.50 165 ALA A C 1
ATOM 1368 O O . ALA A 1 165 ? 16.720 7.984 -2.684 1.00 94.50 165 ALA A O 1
ATOM 1369 N N . THR A 1 166 ? 15.825 5.994 -3.202 1.00 94.38 166 THR A N 1
ATOM 1370 C CA . THR A 1 166 ? 16.180 6.073 -4.634 1.00 94.38 166 THR A CA 1
ATOM 1371 C C . THR A 1 166 ? 15.445 7.206 -5.340 1.00 94.38 166 THR A C 1
ATOM 1373 O O . THR A 1 166 ? 16.044 7.920 -6.148 1.00 94.38 166 THR A O 1
ATOM 1376 N N . MET A 1 167 ? 14.177 7.438 -4.989 1.00 93.38 167 MET A N 1
ATOM 1377 C CA . MET A 1 167 ? 13.411 8.580 -5.486 1.00 93.38 167 MET A CA 1
ATOM 1378 C C . MET A 1 167 ? 13.988 9.906 -5.009 1.00 93.38 167 MET A C 1
ATOM 1380 O O . MET A 1 167 ? 14.159 10.820 -5.818 1.00 93.38 167 MET A O 1
ATOM 1384 N N . LEU A 1 168 ? 14.339 10.007 -3.725 1.00 91.75 168 LEU A N 1
ATOM 1385 C CA . LEU A 1 168 ? 15.028 11.177 -3.203 1.00 91.75 168 LEU A CA 1
ATOM 1386 C C . LEU A 1 168 ? 16.314 11.391 -3.991 1.00 91.75 168 LEU A C 1
ATOM 1388 O O . LEU A 1 168 ? 16.385 12.425 -4.634 1.00 91.75 168 LEU A O 1
ATOM 1392 N N . CYS A 1 169 ? 17.230 10.419 -4.075 1.00 91.12 169 CYS A N 1
ATOM 1393 C CA . CYS A 1 169 ? 18.472 10.493 -4.863 1.00 91.12 169 CYS A CA 1
ATOM 1394 C C . CYS A 1 169 ? 18.257 10.931 -6.321 1.00 91.12 169 CYS A C 1
ATOM 1396 O O . CYS A 1 169 ? 19.032 11.733 -6.838 1.00 91.12 169 CYS A O 1
ATOM 1398 N N . GLY A 1 170 ? 17.178 10.471 -6.962 1.00 89.50 170 GLY A N 1
ATOM 1399 C CA . GLY A 1 170 ? 16.770 10.880 -8.311 1.00 89.50 170 GLY A CA 1
ATOM 1400 C C . GLY A 1 170 ? 16.273 12.327 -8.431 1.00 89.50 170 GLY A C 1
ATOM 1401 O O . GLY A 1 170 ? 15.858 12.746 -9.508 1.00 89.50 170 GLY A O 1
ATOM 1402 N N . GLY A 1 171 ? 16.285 13.094 -7.341 1.00 87.69 171 GLY A N 1
ATOM 1403 C CA . GLY A 1 171 ? 15.862 14.489 -7.290 1.00 87.69 171 GLY A CA 1
ATOM 1404 C C . GLY A 1 171 ? 14.367 14.683 -7.032 1.00 87.69 171 GLY A C 1
ATOM 1405 O O . GLY A 1 171 ? 13.903 15.829 -7.040 1.00 87.69 171 GLY A O 1
ATOM 1406 N N . TYR A 1 172 ? 13.611 13.618 -6.763 1.00 87.81 172 TYR A N 1
ATOM 1407 C CA . TYR A 1 172 ? 12.180 13.706 -6.482 1.00 87.81 172 TYR A CA 1
ATOM 1408 C C . TYR A 1 172 ? 11.921 14.156 -5.037 1.00 87.81 172 TYR A C 1
ATOM 1410 O O . TYR A 1 172 ? 12.727 13.948 -4.132 1.00 87.81 172 TYR A O 1
ATOM 1418 N N . GLY A 1 173 ? 10.781 14.817 -4.820 1.00 78.75 173 GLY A N 1
ATOM 1419 C CA . GLY A 1 173 ? 10.436 15.441 -3.541 1.00 78.75 173 GLY A CA 1
ATOM 1420 C C . GLY A 1 173 ? 10.970 16.873 -3.401 1.00 78.75 173 GLY A C 1
ATOM 1421 O O . GLY A 1 173 ? 12.089 17.203 -3.811 1.00 78.75 173 GLY A O 1
ATOM 1422 N N . ASP A 1 174 ? 10.143 17.737 -2.817 1.00 66.00 174 ASP A N 1
ATOM 1423 C CA . ASP A 1 174 ? 10.491 19.123 -2.490 1.00 66.00 174 ASP A CA 1
ATOM 1424 C C . ASP A 1 174 ? 10.905 19.208 -1.010 1.00 66.00 174 ASP A C 1
ATOM 1426 O O . ASP A 1 174 ? 10.478 18.419 -0.168 1.00 66.00 174 ASP A O 1
ATOM 1430 N N . SER A 1 175 ? 11.714 20.208 -0.680 1.00 53.34 175 SER A N 1
ATOM 1431 C CA . SER A 1 175 ? 11.982 20.663 0.684 1.00 53.34 175 SER A CA 1
ATOM 1432 C C . SER A 1 175 ? 10.713 20.886 1.523 1.00 53.34 175 SER A C 1
ATOM 1434 O O . SER A 1 175 ? 10.762 20.696 2.736 1.00 53.34 175 SER A O 1
ATOM 1436 N N . LYS A 1 176 ? 9.584 21.253 0.894 1.00 55.22 176 LYS A N 1
ATOM 1437 C CA . LYS A 1 176 ? 8.278 21.429 1.556 1.00 55.22 176 LYS A CA 1
ATOM 1438 C C . LYS A 1 176 ? 7.362 20.204 1.479 1.00 55.22 176 LYS A C 1
ATOM 1440 O O . LYS A 1 176 ? 6.561 20.004 2.386 1.00 55.22 176 LYS A O 1
ATOM 1445 N N . ASN A 1 177 ? 7.474 19.392 0.426 1.00 59.59 177 ASN A N 1
ATOM 1446 C CA . ASN A 1 177 ? 6.615 18.230 0.200 1.00 59.59 177 ASN A CA 1
ATOM 1447 C C . ASN A 1 177 ? 7.432 16.943 0.191 1.00 59.59 177 ASN A C 1
ATOM 1449 O O . ASN A 1 177 ? 8.181 16.646 -0.744 1.00 59.59 177 ASN A O 1
ATOM 1453 N N . GLN A 1 178 ? 7.229 16.156 1.243 1.00 72.19 178 GLN A N 1
ATOM 1454 C CA . GLN A 1 178 ? 7.847 14.855 1.385 1.00 72.19 178 GLN A CA 1
ATOM 1455 C C . GLN A 1 178 ? 7.330 13.900 0.303 1.00 72.19 178 GLN A C 1
ATOM 1457 O O . GLN A 1 178 ? 6.123 13.715 0.146 1.00 72.19 178 GLN A O 1
ATOM 1462 N N . TYR A 1 179 ? 8.251 13.297 -0.451 1.00 86.62 179 TYR A N 1
ATOM 1463 C CA . TYR A 1 179 ? 7.943 12.094 -1.215 1.00 86.62 179 TYR A CA 1
ATOM 1464 C C . TYR A 1 179 ? 7.725 10.971 -0.203 1.00 86.62 179 TYR A C 1
ATOM 1466 O O . TYR A 1 179 ? 8.632 10.751 0.582 1.00 86.62 179 TYR A O 1
ATOM 1474 N N . VAL A 1 180 ? 6.534 10.372 -0.141 1.00 92.19 180 VAL A N 1
ATOM 1475 C CA . VAL A 1 180 ? 6.172 9.361 0.870 1.00 92.19 180 VAL A CA 1
ATOM 1476 C C . VAL A 1 180 ? 5.567 8.162 0.158 1.00 92.19 180 VAL A C 1
ATOM 1478 O O . VAL A 1 180 ? 4.563 8.318 -0.547 1.00 92.19 180 VAL A O 1
ATOM 1481 N N . ILE A 1 181 ? 6.158 6.984 0.355 1.00 95.38 181 ILE A N 1
ATOM 1482 C CA . ILE A 1 181 ? 5.687 5.732 -0.262 1.00 95.38 181 ILE A CA 1
ATOM 1483 C C . ILE A 1 181 ? 4.768 4.955 0.677 1.00 95.38 181 ILE A C 1
ATOM 1485 O O . ILE A 1 181 ? 3.715 4.481 0.248 1.00 95.38 181 ILE A O 1
ATOM 1489 N N . THR A 1 182 ? 5.128 4.874 1.957 1.00 96.75 182 THR A N 1
ATOM 1490 C CA . THR A 1 182 ? 4.370 4.145 2.977 1.00 96.75 182 THR A CA 1
ATOM 1491 C C . THR A 1 182 ? 4.318 4.918 4.295 1.00 96.75 182 THR A C 1
ATOM 1493 O O . THR A 1 182 ? 5.123 5.821 4.526 1.00 96.75 182 THR A O 1
ATOM 1496 N N . ARG A 1 183 ? 3.356 4.593 5.166 1.00 96.19 183 ARG A N 1
ATOM 1497 C CA . ARG A 1 183 ? 3.241 5.168 6.518 1.00 96.19 183 ARG A CA 1
ATOM 1498 C C . ARG A 1 183 ? 3.056 4.059 7.556 1.00 96.19 183 ARG A C 1
ATOM 1500 O O . ARG A 1 183 ? 1.914 3.693 7.827 1.00 96.19 183 ARG A O 1
ATOM 1507 N N . PRO A 1 184 ? 4.142 3.562 8.178 1.00 96.38 184 PRO A N 1
ATOM 1508 C CA . PRO A 1 184 ? 4.074 2.424 9.098 1.00 96.38 184 PRO A CA 1
ATOM 1509 C C . PRO A 1 184 ? 3.131 2.649 10.285 1.00 96.38 184 PRO A C 1
ATOM 1511 O O . PRO A 1 184 ? 2.354 1.768 10.630 1.00 96.38 184 PRO A O 1
ATOM 1514 N N . PHE A 1 185 ? 3.112 3.853 10.868 1.00 94.62 185 PHE A N 1
ATOM 1515 C CA . PHE A 1 185 ? 2.222 4.159 11.997 1.00 94.62 185 PHE A CA 1
ATOM 1516 C C . PHE A 1 185 ? 0.733 4.028 11.650 1.00 94.62 185 PHE A C 1
ATOM 1518 O O . PHE A 1 185 ? -0.036 3.509 12.454 1.00 94.62 185 PHE A O 1
ATOM 1525 N N . ASP A 1 186 ? 0.332 4.439 10.443 1.00 94.81 186 ASP A N 1
ATOM 1526 C CA . ASP A 1 186 ? -1.059 4.334 9.980 1.00 94.81 186 ASP A CA 1
ATOM 1527 C C . ASP A 1 186 ? -1.463 2.878 9.654 1.00 94.81 186 ASP A C 1
ATOM 1529 O O . ASP A 1 186 ? -2.656 2.608 9.475 1.00 94.81 186 ASP A O 1
ATOM 1533 N N . ILE A 1 187 ? -0.481 1.971 9.541 1.00 96.69 187 ILE A N 1
ATOM 1534 C CA . ILE A 1 187 ? -0.643 0.546 9.211 1.00 96.69 187 ILE A CA 1
ATOM 1535 C C . ILE A 1 187 ? -0.607 -0.331 10.465 1.00 96.69 187 ILE A C 1
ATOM 1537 O O . ILE A 1 187 ? -1.407 -1.255 10.554 1.00 96.69 187 ILE A O 1
ATOM 1541 N N . GLU A 1 188 ? 0.289 -0.051 11.419 1.00 95.50 188 GLU A N 1
ATOM 1542 C CA . GLU A 1 188 ? 0.420 -0.827 12.666 1.00 95.50 188 GLU A CA 1
ATOM 1543 C C . GLU A 1 188 ? -0.570 -0.380 13.752 1.00 95.50 188 GLU A C 1
ATOM 1545 O O . GLU A 1 188 ? -0.970 -1.189 14.584 1.00 95.50 188 GLU A O 1
ATOM 1550 N N . LEU A 1 189 ? -1.036 0.878 13.721 1.00 94.25 189 LEU A N 1
ATOM 1551 C CA . LEU A 1 189 ? -2.103 1.383 14.600 1.00 94.25 189 LEU A CA 1
ATOM 1552 C C . LEU A 1 189 ? -3.334 1.862 13.800 1.00 94.25 189 LEU A C 1
ATOM 1554 O O . LEU A 1 189 ? -3.778 3.008 13.949 1.00 94.25 189 LEU A O 1
ATOM 1558 N N . PRO A 1 190 ? -3.905 1.021 12.919 1.00 95.94 190 PRO A N 1
ATOM 1559 C CA . PRO A 1 190 ? -4.987 1.429 12.044 1.00 95.94 190 PRO A CA 1
ATOM 1560 C C . PRO A 1 190 ? -6.304 1.449 12.814 1.00 95.94 190 PRO A C 1
ATOM 1562 O O . PRO A 1 190 ? -6.574 0.570 13.615 1.00 95.94 190 PRO A O 1
ATOM 1565 N N . THR A 1 191 ? -7.190 2.398 12.516 1.00 93.88 191 THR A N 1
ATOM 1566 C CA . THR A 1 191 ? -8.588 2.348 13.006 1.00 93.88 191 THR A CA 1
ATOM 1567 C C . THR A 1 191 ? -9.535 1.672 12.013 1.00 93.88 191 THR A C 1
ATOM 1569 O O . THR A 1 191 ? -10.723 1.542 12.282 1.00 93.88 191 THR A O 1
ATOM 1572 N N . SER A 1 192 ? -9.036 1.303 10.832 1.00 95.56 192 SER A N 1
ATOM 1573 C CA . SER A 1 192 ? -9.754 0.564 9.792 1.00 95.56 192 SER A CA 1
ATOM 1574 C C . SER A 1 192 ? -8.763 0.092 8.729 1.00 95.56 192 SER A C 1
ATOM 1576 O O . SER A 1 192 ? -7.783 0.787 8.447 1.00 95.56 192 SER A O 1
ATOM 1578 N N . LEU A 1 193 ? -9.067 -1.017 8.054 1.00 95.38 193 LEU A N 1
ATOM 1579 C CA . LEU A 1 193 ? -8.328 -1.502 6.886 1.00 95.38 193 LEU A CA 1
ATOM 1580 C C . LEU A 1 193 ? -8.265 -0.479 5.748 1.00 95.38 193 LEU A C 1
ATOM 1582 O O . LEU A 1 193 ? -7.297 -0.471 4.995 1.00 95.38 193 LEU A O 1
ATOM 1586 N N . VAL A 1 194 ? -9.229 0.446 5.646 1.00 94.12 194 VAL A N 1
ATOM 1587 C CA . VAL A 1 194 ? -9.146 1.557 4.682 1.00 94.12 194 VAL A CA 1
ATOM 1588 C C . VAL A 1 194 ? -7.905 2.428 4.936 1.00 94.12 194 VAL A C 1
ATOM 1590 O O . VAL A 1 194 ? -7.292 2.909 3.987 1.00 94.12 194 VAL A O 1
ATOM 1593 N N . SER A 1 195 ? -7.519 2.637 6.200 1.00 94.50 195 SER A N 1
ATOM 1594 C CA . SER A 1 195 ? -6.278 3.350 6.544 1.00 94.50 195 SER A CA 1
ATOM 1595 C C . SER A 1 195 ? -5.061 2.572 6.055 1.00 94.50 195 SER A C 1
ATOM 1597 O 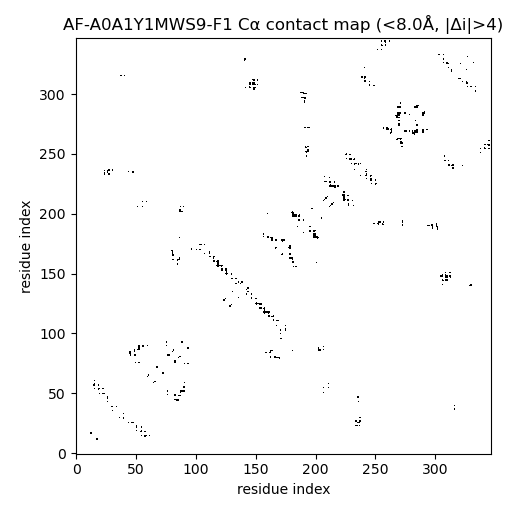O . SER A 1 195 ? -4.184 3.135 5.403 1.00 94.50 195 SER A O 1
ATOM 1599 N N . VAL A 1 196 ? -5.067 1.257 6.290 1.00 96.06 196 VAL A N 1
ATOM 1600 C CA . VAL A 1 196 ? -3.978 0.356 5.909 1.00 96.06 196 VAL A CA 1
ATOM 1601 C C . VAL A 1 196 ? -3.754 0.382 4.403 1.00 96.06 196 VAL A C 1
ATOM 1603 O O . VAL A 1 196 ? -2.653 0.672 3.960 1.00 96.06 196 VAL A O 1
ATOM 1606 N N . VAL A 1 197 ? -4.793 0.164 3.597 1.00 94.94 197 VAL A N 1
ATOM 1607 C CA . VAL A 1 197 ? -4.656 0.061 2.130 1.00 94.94 197 VAL A CA 1
ATOM 1608 C C . VAL A 1 197 ? -4.225 1.370 1.476 1.00 94.94 197 VAL A C 1
ATOM 1610 O O . VAL A 1 197 ? -3.550 1.356 0.450 1.00 94.94 197 VAL A O 1
ATOM 1613 N N . VAL A 1 198 ? -4.600 2.511 2.062 1.00 95.31 198 VAL A N 1
ATOM 1614 C CA . VAL A 1 198 ? -4.169 3.832 1.588 1.00 95.31 198 VAL A CA 1
ATOM 1615 C C . VAL A 1 198 ? -2.700 4.070 1.926 1.00 95.31 198 VAL A C 1
ATOM 1617 O O . VAL A 1 198 ? -1.976 4.638 1.109 1.00 95.31 198 VAL A O 1
ATOM 1620 N N . SER A 1 199 ? -2.273 3.659 3.121 1.00 96.81 199 SER A N 1
ATOM 1621 C CA . SER A 1 199 ? -0.933 3.918 3.648 1.00 96.81 199 SER A CA 1
ATOM 1622 C C . SER A 1 199 ? 0.099 2.852 3.284 1.00 96.81 199 SER A C 1
ATOM 1624 O O . SER A 1 199 ? 1.286 3.150 3.354 1.00 96.81 199 SER A O 1
ATOM 1626 N N . TRP A 1 200 ? -0.322 1.653 2.868 1.00 96.19 200 TRP A N 1
ATOM 1627 C CA . TRP A 1 200 ? 0.546 0.520 2.530 1.00 96.19 200 TRP A CA 1
ATOM 1628 C C . TRP A 1 200 ? 1.507 0.858 1.394 1.00 96.19 200 TRP A C 1
ATOM 1630 O O . TRP A 1 200 ? 2.720 0.814 1.576 1.00 96.19 200 TRP A O 1
ATOM 1640 N N . ASN A 1 201 ? 0.964 1.246 0.241 1.00 95.94 201 ASN A N 1
ATOM 1641 C CA . ASN A 1 201 ? 1.711 1.684 -0.933 1.00 95.94 201 ASN A CA 1
ATOM 1642 C C . ASN A 1 201 ? 0.943 2.849 -1.569 1.00 95.94 201 ASN A C 1
ATOM 1644 O O . ASN A 1 201 ? 0.049 2.662 -2.400 1.00 95.94 201 ASN A O 1
ATOM 1648 N N . ILE A 1 202 ? 1.258 4.065 -1.123 1.00 96.44 202 ILE A N 1
ATOM 1649 C CA . ILE A 1 202 ? 0.546 5.289 -1.504 1.00 96.44 202 ILE A CA 1
ATOM 1650 C C . ILE A 1 202 ? 0.574 5.505 -3.028 1.00 96.44 202 ILE A C 1
ATOM 1652 O O . ILE A 1 202 ? -0.480 5.834 -3.583 1.00 96.44 202 ILE A O 1
ATOM 1656 N N . PRO A 1 203 ? 1.707 5.328 -3.737 1.00 95.81 203 PRO A N 1
ATOM 1657 C CA . PRO A 1 203 ? 1.736 5.455 -5.191 1.00 95.81 203 PRO A CA 1
ATOM 1658 C C . PRO A 1 203 ? 0.824 4.456 -5.915 1.00 95.81 203 PRO A C 1
ATOM 1660 O O . PRO A 1 203 ? 0.030 4.871 -6.758 1.00 95.81 203 PRO A O 1
ATOM 1663 N N . MET A 1 204 ? 0.851 3.173 -5.537 1.00 95.25 204 MET A N 1
ATOM 1664 C CA . MET A 1 204 ? -0.059 2.156 -6.088 1.00 95.25 204 MET A CA 1
ATOM 1665 C C . MET A 1 204 ? -1.525 2.504 -5.806 1.00 95.25 204 MET A C 1
ATOM 1667 O O . MET A 1 204 ? -2.360 2.481 -6.709 1.00 95.25 204 MET A O 1
ATOM 1671 N N . HIS A 1 205 ? -1.842 2.927 -4.578 1.00 95.56 205 HIS A N 1
ATOM 1672 C CA . HIS A 1 205 ? -3.190 3.371 -4.228 1.00 95.56 205 HIS A CA 1
ATOM 1673 C C . HIS A 1 205 ? -3.645 4.566 -5.082 1.00 95.56 205 HIS A C 1
ATOM 1675 O O . HIS A 1 205 ? -4.789 4.602 -5.535 1.00 95.56 205 HIS A O 1
ATOM 1681 N N . ARG A 1 206 ? -2.769 5.550 -5.334 1.00 96.00 206 ARG A N 1
ATOM 1682 C CA . ARG A 1 206 ? -3.076 6.706 -6.198 1.00 96.00 206 ARG A CA 1
ATOM 1683 C C . ARG A 1 206 ? -3.314 6.288 -7.645 1.00 96.00 206 ARG A C 1
ATOM 1685 O O . ARG A 1 206 ? -4.267 6.788 -8.240 1.00 96.00 206 ARG A O 1
ATOM 1692 N N . PHE A 1 207 ? -2.499 5.377 -8.177 1.00 96.75 207 PHE A N 1
ATOM 1693 C CA . PHE A 1 207 ? -2.686 4.800 -9.508 1.00 96.75 207 PHE A CA 1
ATOM 1694 C C . PHE A 1 207 ? -4.058 4.130 -9.627 1.00 96.75 207 PHE A C 1
ATOM 1696 O O . PHE A 1 207 ? -4.882 4.553 -10.438 1.00 96.75 207 PHE A O 1
ATOM 1703 N N . LEU A 1 208 ? -4.340 3.156 -8.756 1.00 96.62 208 LEU A N 1
ATOM 1704 C CA . LEU A 1 208 ? -5.604 2.420 -8.752 1.00 96.62 208 LEU A CA 1
ATOM 1705 C C . LEU A 1 208 ? -6.789 3.368 -8.583 1.00 96.62 208 LEU A C 1
ATOM 1707 O O . LEU A 1 208 ? -7.780 3.274 -9.302 1.00 96.62 208 LEU A O 1
ATOM 1711 N N . LYS A 1 209 ? -6.677 4.341 -7.676 1.00 95.50 209 LYS A N 1
ATOM 1712 C CA . LYS A 1 209 ? -7.734 5.325 -7.468 1.00 95.50 209 LYS A CA 1
ATOM 1713 C C . LYS A 1 209 ? -7.999 6.161 -8.722 1.00 95.50 209 LYS A C 1
ATOM 1715 O O . LYS A 1 209 ? -9.161 6.360 -9.065 1.00 95.50 209 LYS A O 1
ATOM 1720 N N . LYS A 1 210 ? -6.949 6.679 -9.368 1.00 94.12 210 LYS A N 1
ATOM 1721 C CA . LYS A 1 210 ? -7.068 7.596 -10.511 1.00 94.12 210 LYS A CA 1
ATOM 1722 C C . LYS A 1 210 ? -7.539 6.877 -11.777 1.00 94.12 210 LYS A C 1
ATOM 1724 O O . LYS A 1 210 ? -8.446 7.382 -12.424 1.00 94.12 210 LYS A O 1
ATOM 1729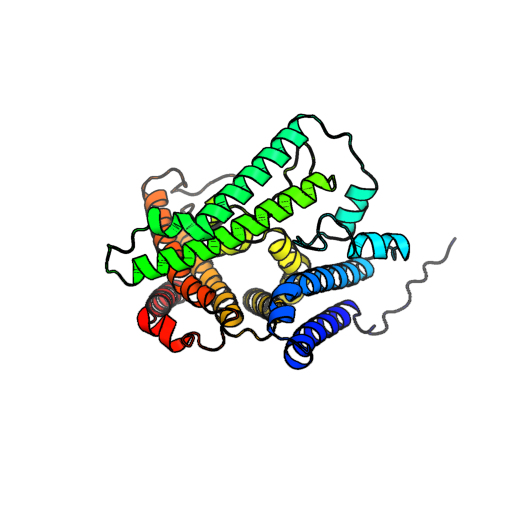 N N . TYR A 1 211 ? -6.951 5.727 -12.106 1.00 93.69 211 TYR A N 1
ATOM 1730 C CA . TYR A 1 211 ? -7.133 5.081 -13.414 1.00 93.69 211 TYR A CA 1
ATOM 1731 C C . TYR A 1 211 ? -8.062 3.860 -13.401 1.00 93.69 211 TYR A C 1
ATOM 1733 O O . TYR A 1 211 ? -8.480 3.413 -14.462 1.00 93.69 211 TYR A O 1
ATOM 1741 N N . VAL A 1 212 ? -8.405 3.316 -12.227 1.00 94.88 212 VAL A N 1
ATOM 1742 C CA . VAL A 1 212 ? -9.274 2.128 -12.115 1.00 94.88 212 VAL A CA 1
ATOM 1743 C C . VAL A 1 212 ? -10.560 2.457 -11.362 1.00 94.88 212 VAL A C 1
ATOM 1745 O O . VAL A 1 212 ? -11.653 2.364 -11.915 1.00 94.88 212 VAL A O 1
ATOM 1748 N N . TYR A 1 213 ? -10.454 2.902 -10.109 1.00 94.69 213 TYR A N 1
ATOM 1749 C CA . TYR A 1 213 ? -11.613 3.138 -9.249 1.00 94.69 213 TYR A CA 1
ATOM 1750 C C . TYR A 1 213 ? -12.566 4.184 -9.832 1.00 94.69 213 TYR A C 1
ATOM 1752 O O . TYR A 1 213 ? -13.762 3.923 -9.925 1.00 94.69 213 TYR A O 1
ATOM 1760 N N . LEU A 1 214 ? -12.061 5.362 -10.229 1.00 94.19 214 LEU A N 1
ATOM 1761 C CA . LEU A 1 214 ? -12.903 6.437 -10.773 1.00 94.19 214 LEU A CA 1
ATOM 1762 C C . LEU A 1 214 ? -13.595 6.031 -12.082 1.00 94.19 214 LEU A C 1
ATOM 1764 O O . LEU A 1 214 ? -14.749 6.396 -12.294 1.00 94.19 214 LEU A O 1
ATOM 1768 N N . GLU A 1 215 ? -12.938 5.214 -12.906 1.00 91.50 215 GLU A N 1
ATOM 1769 C CA . GLU A 1 215 ? -13.506 4.689 -14.152 1.00 91.50 215 GLU A CA 1
ATOM 1770 C C . GLU A 1 215 ? -14.653 3.705 -13.912 1.00 91.50 215 GLU A C 1
ATOM 1772 O O . GLU A 1 215 ? -15.638 3.694 -14.653 1.00 91.50 215 GLU A O 1
ATOM 1777 N N . ILE A 1 216 ? -14.550 2.883 -12.865 1.00 93.81 216 ILE A N 1
ATOM 1778 C CA . ILE A 1 216 ? -15.581 1.903 -12.503 1.00 93.81 216 ILE A CA 1
ATOM 1779 C C . ILE A 1 216 ? -16.672 2.547 -11.630 1.00 93.81 216 ILE A C 1
ATOM 1781 O O . ILE A 1 216 ? -17.809 2.074 -11.619 1.00 93.81 216 ILE A O 1
ATOM 1785 N N . LEU A 1 217 ? -16.381 3.667 -10.956 1.00 94.06 217 LEU A N 1
ATOM 1786 C CA . LEU A 1 217 ? -17.307 4.377 -10.064 1.00 94.06 217 LEU A CA 1
ATOM 1787 C C . LEU A 1 217 ? -18.633 4.746 -10.731 1.00 94.06 217 LEU A C 1
ATOM 1789 O O . LEU A 1 217 ? -19.668 4.725 -10.065 1.00 94.06 217 LEU A O 1
ATOM 1793 N N . ARG A 1 218 ? -18.635 4.993 -12.047 1.00 91.06 218 ARG A N 1
ATOM 1794 C CA . ARG A 1 218 ? -19.860 5.221 -12.835 1.00 91.06 218 ARG A CA 1
ATOM 1795 C C . ARG A 1 218 ? -20.882 4.079 -12.745 1.00 91.06 218 ARG A C 1
ATOM 1797 O O . ARG A 1 218 ? -22.058 4.300 -12.996 1.00 91.06 218 ARG A O 1
ATOM 1804 N N . PHE A 1 219 ? -20.448 2.873 -12.376 1.00 91.81 219 PHE A N 1
ATOM 1805 C CA . PHE A 1 219 ? -21.297 1.692 -12.198 1.00 91.81 219 PHE A CA 1
ATOM 1806 C C . PHE A 1 219 ? -21.692 1.434 -10.732 1.00 91.81 219 PHE A C 1
ATOM 1808 O O . PHE A 1 219 ? -22.367 0.442 -10.446 1.00 91.81 219 PHE A O 1
ATOM 1815 N N . GLY A 1 220 ? -21.284 2.308 -9.807 1.00 90.62 220 GLY A N 1
ATOM 1816 C CA . GLY A 1 220 ? -21.609 2.252 -8.383 1.00 90.62 220 GLY A CA 1
ATOM 1817 C C . GLY A 1 220 ? -20.418 1.913 -7.482 1.00 90.62 220 GLY A C 1
ATOM 1818 O O . GLY A 1 220 ? -19.459 1.258 -7.886 1.00 90.62 220 GLY A O 1
ATOM 1819 N N . TYR A 1 221 ? -20.509 2.337 -6.217 1.00 86.88 221 TYR A N 1
ATOM 1820 C CA . TYR A 1 221 ? -19.433 2.215 -5.223 1.00 86.88 221 TYR A CA 1
ATOM 1821 C C . TYR A 1 221 ? -18.968 0.775 -4.990 1.00 86.88 221 TYR A C 1
ATOM 1823 O O . TYR A 1 221 ? -17.768 0.519 -4.979 1.00 86.88 221 TYR A O 1
ATOM 1831 N N . PHE A 1 222 ? -19.900 -0.169 -4.831 1.00 84.75 222 PHE A N 1
ATOM 1832 C CA . PHE A 1 222 ? -19.558 -1.571 -4.572 1.00 84.75 222 PHE A CA 1
ATOM 1833 C C . PHE A 1 222 ? -18.759 -2.184 -5.729 1.00 84.75 222 PHE A C 1
ATOM 1835 O O . PHE A 1 222 ? -17.681 -2.735 -5.515 1.00 84.75 222 PHE A O 1
ATOM 1842 N N . LYS A 1 223 ? -19.241 -2.007 -6.969 1.00 89.31 223 LYS A N 1
ATOM 1843 C CA . LYS A 1 223 ? -18.553 -2.487 -8.177 1.00 89.31 223 LYS A CA 1
ATOM 1844 C C . LYS A 1 223 ? -17.191 -1.824 -8.347 1.00 89.31 223 LYS A C 1
ATOM 1846 O O . LYS A 1 223 ? -16.247 -2.491 -8.749 1.00 89.31 223 LYS A O 1
ATOM 1851 N N . ALA A 1 224 ? -17.075 -0.539 -8.010 1.00 92.19 224 ALA A N 1
ATOM 1852 C CA . ALA A 1 224 ? -15.806 0.173 -8.066 1.00 92.19 224 ALA A CA 1
ATOM 1853 C C . ALA A 1 224 ? -14.782 -0.386 -7.080 1.00 92.19 224 ALA A C 1
ATOM 1855 O O . ALA A 1 224 ? -13.638 -0.599 -7.469 1.00 92.19 224 ALA A O 1
ATOM 1856 N N . ILE A 1 225 ? -15.180 -0.680 -5.839 1.00 89.94 225 ILE A N 1
ATOM 1857 C CA . ILE A 1 225 ? -14.285 -1.289 -4.846 1.00 89.94 225 ILE A CA 1
ATOM 1858 C C . ILE A 1 225 ? -13.863 -2.680 -5.318 1.00 89.94 225 ILE A C 1
ATOM 1860 O O . ILE A 1 225 ? -12.669 -2.922 -5.478 1.00 89.94 225 ILE A O 1
ATOM 1864 N N . LEU A 1 226 ? -14.826 -3.558 -5.616 1.00 89.31 226 LEU A N 1
ATOM 1865 C CA . LEU A 1 226 ? -14.547 -4.931 -6.037 1.00 89.31 226 LEU A CA 1
ATOM 1866 C C . LEU A 1 226 ? -13.674 -4.974 -7.299 1.00 89.31 226 LEU A C 1
ATOM 1868 O O . LEU A 1 226 ? -12.653 -5.653 -7.320 1.00 89.31 226 LEU A O 1
ATOM 1872 N N . GLY A 1 227 ? -14.029 -4.194 -8.323 1.00 92.38 227 GLY A N 1
ATOM 1873 C CA . GLY A 1 227 ? -13.252 -4.096 -9.555 1.00 92.38 227 GLY A CA 1
ATOM 1874 C C . GLY A 1 227 ? -11.851 -3.521 -9.340 1.00 92.38 227 GLY A C 1
ATOM 1875 O O . GLY A 1 227 ? -10.908 -3.988 -9.969 1.00 92.38 227 GLY A O 1
ATOM 1876 N N . THR A 1 228 ? -11.673 -2.571 -8.414 1.00 94.81 228 THR A N 1
ATOM 1877 C CA . THR A 1 228 ? -10.335 -2.054 -8.079 1.00 94.81 228 THR A CA 1
ATOM 1878 C C . THR A 1 228 ? -9.452 -3.137 -7.467 1.00 94.81 228 THR A C 1
ATOM 1880 O O . THR A 1 228 ? -8.304 -3.281 -7.883 1.00 94.81 228 THR A O 1
ATOM 1883 N N . TYR A 1 229 ? -9.972 -3.915 -6.514 1.00 93.50 229 TYR A N 1
ATOM 1884 C CA . TYR A 1 229 ? -9.205 -4.994 -5.885 1.00 93.50 229 TYR A CA 1
ATOM 1885 C C . TYR A 1 229 ? -8.965 -6.173 -6.828 1.00 93.50 229 TYR A C 1
ATOM 1887 O O . TYR A 1 229 ? -7.883 -6.750 -6.790 1.00 93.50 229 TYR A O 1
ATOM 1895 N N . LEU A 1 230 ? -9.907 -6.476 -7.725 1.00 92.38 230 LEU A N 1
ATOM 1896 C CA . LEU A 1 230 ? -9.716 -7.491 -8.759 1.00 92.38 230 LEU A CA 1
ATOM 1897 C C . LEU A 1 230 ? -8.597 -7.096 -9.731 1.00 92.38 230 LEU A C 1
ATOM 1899 O O . LEU A 1 230 ? -7.684 -7.879 -9.962 1.00 92.38 230 LEU A O 1
ATOM 1903 N N . ILE A 1 231 ? -8.614 -5.865 -10.254 1.00 93.31 231 ILE A N 1
ATOM 1904 C CA . ILE A 1 231 ? -7.533 -5.370 -11.121 1.00 93.31 231 ILE A CA 1
ATOM 1905 C C . ILE A 1 231 ? -6.207 -5.305 -10.357 1.00 93.31 231 ILE A C 1
ATOM 1907 O O . ILE A 1 231 ? -5.178 -5.691 -10.901 1.00 93.31 231 ILE A O 1
ATOM 1911 N N . SER A 1 232 ? -6.217 -4.874 -9.090 1.00 94.06 232 SER A N 1
ATOM 1912 C CA . SER A 1 232 ? -5.018 -4.901 -8.246 1.00 94.06 232 SER A CA 1
ATOM 1913 C C . SER A 1 232 ? -4.461 -6.316 -8.099 1.00 94.06 232 SER A C 1
ATOM 1915 O O . SER A 1 232 ? -3.254 -6.487 -8.204 1.00 94.06 232 SER A O 1
ATOM 1917 N N . SER A 1 233 ? -5.316 -7.319 -7.886 1.00 92.56 233 SER A N 1
ATOM 1918 C CA . SER A 1 233 ? -4.916 -8.726 -7.819 1.00 92.56 233 SER A CA 1
ATOM 1919 C C . SER A 1 233 ? -4.309 -9.203 -9.134 1.00 92.56 233 SER A C 1
ATOM 1921 O O . SER A 1 233 ? -3.240 -9.796 -9.118 1.00 92.56 233 SER A O 1
ATOM 1923 N N . LEU A 1 234 ? -4.945 -8.903 -10.268 1.00 92.31 234 LEU A N 1
ATOM 1924 C CA . LEU A 1 234 ? -4.467 -9.324 -11.589 1.00 92.31 234 LEU A CA 1
ATOM 1925 C C . LEU A 1 234 ? -3.117 -8.695 -11.961 1.00 92.31 234 LEU A C 1
ATOM 1927 O O . LEU A 1 234 ? -2.327 -9.319 -12.660 1.00 92.31 234 LEU A O 1
ATOM 1931 N N . LEU A 1 235 ? -2.817 -7.488 -11.470 1.00 92.06 235 LEU A N 1
ATOM 1932 C CA . LEU A 1 235 ? -1.490 -6.876 -11.620 1.00 92.06 235 LEU A CA 1
ATOM 1933 C C . LEU A 1 235 ? -0.395 -7.632 -10.852 1.00 92.06 235 LEU A C 1
ATOM 1935 O O . LEU A 1 235 ? 0.771 -7.559 -11.234 1.00 92.06 235 LEU A O 1
ATOM 1939 N N . HIS A 1 236 ? -0.758 -8.362 -9.795 1.00 89.31 236 HIS A N 1
ATOM 1940 C CA . HIS A 1 236 ? 0.142 -9.268 -9.084 1.00 89.31 236 HIS A CA 1
ATOM 1941 C C . HIS A 1 236 ? 0.195 -10.675 -9.705 1.00 89.31 236 HIS A C 1
ATOM 1943 O O . HIS A 1 236 ? 0.988 -11.487 -9.237 1.00 89.31 236 HIS A O 1
ATOM 1949 N N . GLY A 1 237 ? -0.584 -10.951 -10.756 1.00 85.88 237 GLY A N 1
ATOM 1950 C CA . GLY A 1 237 ? -0.637 -12.245 -11.439 1.00 85.88 237 GLY A CA 1
ATOM 1951 C C . GLY A 1 237 ? -1.640 -13.243 -10.833 1.00 85.88 237 GLY A C 1
ATOM 1952 O O . GLY A 1 237 ? -2.556 -12.845 -10.111 1.00 85.88 237 GLY A O 1
ATOM 1953 N N . PHE A 1 238 ? -1.491 -14.537 -11.126 1.00 82.75 238 PHE A N 1
ATOM 1954 C CA . PHE A 1 238 ? -2.329 -15.652 -10.653 1.00 82.75 238 PHE A CA 1
ATOM 1955 C C . PHE A 1 238 ? -1.885 -16.230 -9.302 1.00 82.75 238 PHE A C 1
ATOM 1957 O O . PHE A 1 238 ? -2.226 -17.362 -8.957 1.00 82.75 238 PHE A O 1
ATOM 1964 N N . ASN A 1 239 ? -1.175 -15.455 -8.481 1.00 84.06 239 ASN A N 1
ATOM 1965 C CA . ASN A 1 239 ? -0.903 -15.873 -7.112 1.00 84.06 239 ASN A CA 1
ATOM 1966 C C . ASN A 1 239 ? -2.198 -15.832 -6.274 1.00 84.06 239 ASN A C 1
ATOM 1968 O O . ASN A 1 239 ? -2.693 -14.759 -5.911 1.00 84.06 239 ASN A O 1
ATOM 1972 N N . LEU A 1 240 ? -2.753 -17.015 -5.994 1.00 85.69 240 LEU A N 1
ATOM 1973 C CA . LEU A 1 240 ? -4.034 -17.173 -5.306 1.00 85.69 240 LEU A CA 1
ATOM 1974 C C . LEU A 1 240 ? -3.993 -16.643 -3.869 1.00 85.69 240 LEU A C 1
ATOM 1976 O O . LEU A 1 240 ? -5.007 -16.136 -3.393 1.00 85.69 240 LEU A O 1
ATOM 1980 N N . GLU A 1 241 ? -2.844 -16.697 -3.192 1.00 89.19 241 GLU A N 1
ATOM 1981 C CA . GLU A 1 241 ? -2.683 -16.165 -1.838 1.00 89.19 241 GLU A CA 1
ATOM 1982 C C . GLU A 1 241 ? -2.838 -14.640 -1.821 1.00 89.19 241 GLU A C 1
ATOM 1984 O O . GLU A 1 241 ? -3.661 -14.104 -1.077 1.00 89.19 241 GLU A O 1
ATOM 1989 N N . ILE A 1 242 ? -2.107 -13.932 -2.690 1.00 88.00 242 ILE A N 1
ATOM 1990 C CA . ILE A 1 242 ? -2.214 -12.475 -2.849 1.00 88.00 242 ILE A CA 1
ATOM 1991 C C . ILE A 1 242 ? -3.631 -12.100 -3.285 1.00 88.00 242 ILE A C 1
ATOM 1993 O O . ILE A 1 242 ? -4.200 -11.140 -2.758 1.00 88.00 242 ILE A O 1
ATOM 1997 N N . ALA A 1 243 ? -4.220 -12.854 -4.217 1.00 91.25 243 ALA A N 1
ATOM 1998 C CA . ALA A 1 243 ? -5.582 -12.618 -4.676 1.00 91.25 243 ALA A CA 1
ATOM 1999 C C . ALA A 1 243 ? -6.597 -12.726 -3.532 1.00 91.25 243 ALA A C 1
ATOM 2001 O O . ALA A 1 243 ? -7.405 -11.813 -3.336 1.00 91.25 243 ALA A O 1
ATOM 2002 N N . ALA A 1 244 ? -6.514 -13.796 -2.735 1.00 92.31 244 ALA A N 1
ATOM 2003 C CA . ALA A 1 244 ? -7.361 -14.005 -1.568 1.00 92.31 244 ALA A CA 1
ATOM 2004 C C . ALA A 1 244 ? -7.197 -12.866 -0.555 1.00 92.31 244 ALA A C 1
ATOM 2006 O O . ALA A 1 244 ? -8.188 -12.271 -0.134 1.00 92.31 244 ALA A O 1
ATOM 2007 N N . VAL A 1 245 ? -5.959 -12.484 -0.222 1.00 93.62 245 VAL A N 1
ATOM 2008 C CA . VAL A 1 245 ? -5.690 -11.378 0.708 1.00 93.62 245 VAL A CA 1
ATOM 2009 C C . VAL A 1 245 ? -6.276 -10.060 0.198 1.00 93.62 245 VAL A C 1
ATOM 2011 O O . VAL A 1 245 ? -6.982 -9.376 0.938 1.00 93.62 245 VAL A O 1
ATOM 2014 N N . LEU A 1 246 ? -6.025 -9.688 -1.060 1.00 93.50 246 LEU A N 1
ATOM 2015 C CA . LEU A 1 246 ? -6.463 -8.402 -1.607 1.00 93.50 246 LEU A CA 1
ATOM 2016 C C . LEU A 1 246 ? -7.985 -8.307 -1.730 1.00 93.50 246 LEU A C 1
ATOM 2018 O O . LEU A 1 246 ? -8.565 -7.285 -1.351 1.00 93.50 246 LEU A O 1
ATOM 2022 N N . VAL A 1 247 ? -8.645 -9.356 -2.224 1.00 92.00 247 VAL A N 1
ATOM 2023 C CA . VAL A 1 247 ? -10.109 -9.376 -2.344 1.00 92.00 247 VAL A CA 1
ATOM 2024 C C . VAL A 1 247 ? -10.761 -9.351 -0.960 1.00 92.00 247 VAL A C 1
ATOM 2026 O O . VAL A 1 247 ? -11.683 -8.557 -0.741 1.00 92.00 247 VAL A O 1
ATOM 2029 N N . THR A 1 248 ? -10.246 -10.123 0.003 1.00 94.25 248 THR A N 1
ATOM 2030 C CA . THR A 1 248 ? -10.764 -10.133 1.380 1.00 94.25 248 THR A CA 1
ATOM 2031 C C . THR A 1 248 ? -10.549 -8.790 2.077 1.00 94.25 248 THR A C 1
ATOM 2033 O O . THR A 1 248 ? -11.486 -8.267 2.679 1.00 94.25 248 THR A O 1
ATOM 2036 N N . ILE A 1 249 ? -9.385 -8.146 1.922 1.00 93.94 249 ILE A N 1
ATOM 2037 C CA . ILE A 1 249 ? -9.159 -6.774 2.410 1.00 93.94 249 ILE A CA 1
ATOM 2038 C C . ILE A 1 249 ? -10.175 -5.799 1.800 1.00 93.94 249 ILE A C 1
ATOM 2040 O O . ILE A 1 249 ? -10.697 -4.926 2.500 1.00 93.94 249 ILE A O 1
ATOM 2044 N N . GLY A 1 250 ? -10.488 -5.935 0.509 1.00 91.62 250 GLY A N 1
ATOM 2045 C CA . GLY A 1 250 ? -11.509 -5.127 -0.155 1.00 91.62 250 GLY A CA 1
ATOM 2046 C C . GLY A 1 250 ? -12.894 -5.285 0.471 1.00 91.62 250 GLY A C 1
ATOM 2047 O O . GLY A 1 250 ? -13.549 -4.287 0.779 1.00 91.62 250 GLY A O 1
ATOM 2048 N N . ALA A 1 251 ? -13.314 -6.522 0.739 1.00 92.00 251 ALA A N 1
ATOM 2049 C CA . ALA A 1 251 ? -14.580 -6.811 1.408 1.00 92.00 251 ALA A CA 1
ATOM 2050 C C . ALA A 1 251 ? -14.599 -6.297 2.859 1.00 92.00 251 ALA A C 1
ATOM 2052 O O . ALA A 1 251 ? -15.519 -5.581 3.260 1.00 92.00 251 ALA A O 1
ATOM 2053 N N . TYR A 1 252 ? -13.559 -6.594 3.637 1.00 94.88 252 TYR A N 1
ATOM 2054 C CA . TYR A 1 252 ? -13.471 -6.219 5.048 1.00 94.88 252 TYR A CA 1
ATOM 2055 C C . TYR A 1 252 ? -13.419 -4.701 5.229 1.00 94.88 252 TYR A C 1
ATOM 2057 O O . TYR A 1 252 ? -14.116 -4.136 6.074 1.00 94.88 252 TYR A O 1
ATOM 2065 N N . SER A 1 253 ? -12.633 -4.011 4.398 1.00 93.44 253 SER A N 1
ATOM 2066 C CA . SER A 1 253 ? -12.536 -2.551 4.426 1.00 93.44 253 SER A CA 1
ATOM 2067 C C . SER A 1 253 ? -13.882 -1.883 4.129 1.00 93.44 253 SER A C 1
ATOM 2069 O O . SER A 1 253 ? -14.214 -0.880 4.766 1.00 93.44 253 SER A O 1
ATOM 2071 N N . PHE A 1 254 ? -14.695 -2.462 3.237 1.00 91.69 254 PHE A N 1
ATOM 2072 C CA . PHE A 1 254 ? -16.051 -1.992 2.966 1.00 91.69 254 PHE A CA 1
ATOM 2073 C C . PHE A 1 254 ? -16.969 -2.147 4.185 1.00 91.69 254 PHE A C 1
ATOM 2075 O O . PHE A 1 254 ? -17.638 -1.182 4.562 1.00 91.69 254 PHE A O 1
ATOM 2082 N N . VAL A 1 255 ? -16.971 -3.315 4.835 1.00 94.12 255 VAL A N 1
ATOM 2083 C CA . VAL A 1 255 ? -17.796 -3.564 6.031 1.00 94.12 255 VAL A CA 1
ATOM 2084 C C . VAL A 1 255 ? -17.408 -2.625 7.171 1.00 94.12 255 VAL A C 1
ATOM 2086 O O . VAL A 1 255 ? -18.262 -1.898 7.679 1.00 94.12 255 VAL A O 1
ATOM 2089 N N . GLN A 1 256 ? -16.120 -2.551 7.519 1.00 94.81 256 GLN A N 1
ATOM 2090 C CA . GLN A 1 256 ? -15.635 -1.665 8.582 1.00 94.81 256 GLN A CA 1
ATOM 2091 C C . GLN A 1 256 ? -15.967 -0.190 8.304 1.00 94.81 256 GLN A C 1
ATOM 2093 O O . GLN A 1 256 ? -16.409 0.532 9.203 1.00 94.81 256 GLN A O 1
ATOM 2098 N N . PHE A 1 257 ? -15.794 0.265 7.057 1.00 93.69 257 PHE A N 1
ATOM 2099 C CA . PHE A 1 257 ? -16.132 1.631 6.656 1.00 93.69 257 PHE A CA 1
ATOM 2100 C C . PHE A 1 257 ? -17.621 1.933 6.858 1.00 93.69 257 PHE A C 1
ATOM 2102 O O . PHE A 1 257 ? -17.975 2.971 7.425 1.00 93.69 257 PHE A O 1
ATOM 2109 N N . ARG A 1 258 ? -18.499 1.025 6.418 1.00 94.19 258 ARG A N 1
ATOM 2110 C CA . ARG A 1 258 ? -19.955 1.195 6.513 1.00 94.19 258 ARG A CA 1
ATOM 2111 C C . ARG A 1 258 ? -20.446 1.129 7.955 1.00 94.19 258 ARG A C 1
ATOM 2113 O O . ARG A 1 258 ? -21.293 1.941 8.327 1.00 94.19 258 ARG A O 1
ATOM 2120 N N . LEU A 1 259 ? -19.863 0.261 8.780 1.00 95.50 259 LEU A N 1
ATOM 2121 C CA . LEU A 1 259 ? -20.165 0.196 10.207 1.00 95.50 259 LEU A CA 1
ATOM 2122 C C . LEU A 1 259 ? -19.808 1.508 10.917 1.00 95.50 259 LEU A C 1
ATOM 2124 O O . LEU A 1 259 ? -20.650 2.098 11.592 1.00 95.50 259 LEU A O 1
ATOM 2128 N N . GLN A 1 260 ? -18.587 2.015 10.721 1.00 95.69 260 GLN A N 1
ATOM 2129 C CA . GLN A 1 260 ? -18.164 3.293 11.307 1.00 95.69 260 GLN A CA 1
ATOM 2130 C C . GLN A 1 260 ? -19.023 4.465 10.823 1.00 95.69 260 GLN A C 1
ATOM 2132 O O . GLN A 1 260 ? -19.306 5.384 11.592 1.00 95.69 260 GLN A O 1
ATOM 2137 N N . GLU A 1 261 ? -19.468 4.442 9.565 1.00 94.25 261 GLU A N 1
ATOM 2138 C CA . GLU A 1 261 ? -20.393 5.439 9.031 1.00 94.25 261 GLU A CA 1
ATOM 2139 C C . GLU A 1 261 ? -21.780 5.365 9.693 1.00 94.25 261 GLU A C 1
ATOM 2141 O O . GLU A 1 261 ? -22.306 6.413 10.081 1.00 94.25 261 GLU A O 1
ATOM 2146 N N . LYS A 1 262 ? -22.344 4.158 9.869 1.00 95.12 262 LYS A N 1
ATOM 2147 C CA . LYS A 1 262 ? -23.620 3.922 10.574 1.00 95.12 262 LYS A CA 1
ATOM 2148 C C . LYS A 1 262 ? -23.528 4.440 12.011 1.00 95.12 262 LYS A C 1
ATOM 2150 O O . LYS A 1 262 ? -24.318 5.296 12.397 1.00 95.12 262 LYS A O 1
ATOM 2155 N N . LEU A 1 263 ? -22.498 4.035 12.757 1.00 95.31 263 LEU A N 1
ATOM 2156 C CA . LEU A 1 263 ? -22.283 4.463 14.145 1.00 95.31 263 LEU A CA 1
ATOM 2157 C C . LEU A 1 263 ? -22.060 5.977 14.275 1.00 95.31 263 LEU A C 1
ATOM 2159 O O . LEU A 1 263 ? -22.646 6.614 15.149 1.00 95.31 263 LEU A O 1
ATOM 2163 N N . ALA A 1 264 ? -21.251 6.578 13.396 1.00 95.62 264 ALA A N 1
ATOM 2164 C CA . ALA A 1 264 ? -21.006 8.020 13.416 1.00 95.62 264 ALA A CA 1
ATOM 2165 C C . ALA A 1 264 ? -22.301 8.831 13.246 1.00 95.62 264 ALA A C 1
ATOM 2167 O O . ALA A 1 264 ? -22.474 9.857 13.907 1.00 95.62 264 ALA A O 1
ATOM 2168 N N . ARG A 1 265 ? -23.205 8.369 12.370 1.00 94.62 265 ARG A N 1
ATOM 2169 C CA . ARG A 1 265 ? -24.506 9.004 12.122 1.00 94.62 265 ARG A CA 1
ATOM 2170 C C . ARG A 1 265 ? -25.475 8.769 13.282 1.00 94.62 265 ARG A C 1
ATOM 2172 O O . ARG A 1 265 ? -26.007 9.744 13.799 1.00 94.62 265 ARG A O 1
ATOM 2179 N N . SER A 1 266 ? -25.649 7.522 13.724 1.00 95.31 266 SER A N 1
ATOM 2180 C CA . SER A 1 266 ? -26.608 7.167 14.781 1.00 95.31 266 SER A CA 1
ATOM 2181 C C . SER A 1 266 ? -26.294 7.830 16.122 1.00 95.31 266 SER A C 1
ATOM 2183 O O . SER A 1 266 ? -27.201 8.286 16.809 1.00 95.31 266 SER A O 1
ATOM 2185 N N . PHE A 1 267 ? -25.012 7.931 16.485 1.00 94.94 267 PHE A N 1
ATOM 2186 C CA . PHE A 1 267 ? -24.596 8.482 17.779 1.00 94.94 267 PHE A CA 1
ATOM 2187 C C . PHE A 1 267 ? -24.141 9.944 17.718 1.00 94.94 267 PHE A C 1
ATOM 2189 O O . PHE A 1 267 ? -23.698 10.481 18.732 1.00 94.94 267 PHE A O 1
ATOM 2196 N N . ASN A 1 268 ? -24.225 10.600 16.554 1.00 95.25 268 ASN A N 1
ATOM 2197 C CA . ASN A 1 268 ? -23.687 11.947 16.333 1.00 95.25 268 ASN A CA 1
ATOM 2198 C C . ASN A 1 268 ? -22.247 12.074 16.885 1.00 95.25 268 ASN A C 1
ATOM 2200 O O . ASN A 1 268 ? -21.948 12.886 17.771 1.00 95.25 268 ASN A O 1
ATOM 2204 N N . ALA A 1 269 ? -21.370 11.196 16.389 1.00 96.19 269 ALA A N 1
ATOM 2205 C CA . ALA A 1 269 ? -20.037 10.945 16.924 1.00 96.19 269 ALA A CA 1
ATOM 2206 C C . ALA A 1 269 ? -18.958 10.947 15.831 1.00 96.19 269 ALA A C 1
ATOM 2208 O O . ALA A 1 269 ? -19.164 10.462 14.719 1.00 96.19 269 ALA A O 1
ATOM 2209 N N . CYS A 1 270 ? -17.759 11.440 16.151 1.00 95.50 270 CYS A N 1
ATOM 2210 C CA . CYS A 1 270 ? -16.636 11.519 15.206 1.00 95.50 270 CYS A CA 1
ATOM 2211 C C . CYS A 1 270 ? -15.896 10.171 15.032 1.00 95.50 270 CYS A C 1
ATOM 2213 O O . CYS A 1 270 ? -14.689 10.070 15.274 1.00 95.50 270 CYS A O 1
ATOM 2215 N N . LEU A 1 271 ? -16.634 9.140 14.607 1.00 95.75 271 LEU A N 1
ATOM 2216 C CA . LEU A 1 271 ? -16.167 7.754 14.453 1.00 95.75 271 LEU A CA 1
ATOM 2217 C C . LEU A 1 271 ? -15.759 7.373 13.026 1.00 95.75 271 LEU A C 1
ATOM 2219 O O . LEU A 1 271 ? -15.256 6.279 12.812 1.00 95.75 271 LEU A O 1
ATOM 2223 N N . ARG A 1 272 ? -15.955 8.258 12.043 1.00 94.12 272 ARG A N 1
ATOM 2224 C CA . ARG A 1 272 ? -15.594 7.974 10.647 1.00 94.12 272 ARG A CA 1
ATOM 2225 C C . ARG A 1 272 ? -14.093 7.682 10.515 1.00 94.12 272 ARG A C 1
ATOM 2227 O O . ARG A 1 272 ? -13.278 8.348 11.165 1.00 94.12 272 ARG A O 1
ATOM 2234 N N . VAL A 1 273 ? -13.752 6.775 9.591 1.00 91.25 273 VAL A N 1
ATOM 2235 C CA . VAL A 1 273 ? -12.366 6.436 9.205 1.00 91.25 273 VAL A CA 1
ATOM 2236 C C . VAL A 1 273 ? -11.550 7.704 8.958 1.00 91.25 273 VAL A C 1
ATOM 2238 O O . VAL A 1 273 ? -10.467 7.885 9.506 1.00 91.25 273 VAL A O 1
ATOM 2241 N N . ARG A 1 274 ? -12.098 8.623 8.151 1.00 90.25 274 ARG A N 1
ATOM 2242 C CA . ARG A 1 274 ? -11.510 9.947 7.940 1.00 90.25 274 ARG A CA 1
ATOM 2243 C C . ARG A 1 274 ? -12.071 10.917 8.978 1.00 90.25 274 ARG A C 1
ATOM 2245 O O . ARG A 1 274 ? -13.276 11.189 8.938 1.00 90.25 274 ARG A O 1
ATOM 2252 N N . PRO A 1 275 ? -11.235 11.454 9.883 1.00 88.12 275 PRO A N 1
ATOM 2253 C CA . PRO A 1 275 ? -11.700 12.386 10.897 1.00 88.12 275 PRO A CA 1
ATOM 2254 C C . PRO A 1 275 ? -12.203 13.685 10.258 1.00 88.12 275 PRO A C 1
ATOM 2256 O O . PRO A 1 275 ? -11.748 14.107 9.192 1.00 88.12 275 PRO A O 1
ATOM 2259 N N . CYS A 1 276 ? -13.152 14.335 10.928 1.00 90.19 276 CYS A N 1
ATOM 2260 C CA . CYS A 1 276 ? -13.668 15.630 10.492 1.00 90.19 276 CYS A CA 1
ATOM 2261 C C . CYS A 1 276 ? -12.590 16.708 10.652 1.00 90.19 276 CYS A C 1
ATOM 2263 O O . CYS A 1 276 ? -11.959 16.779 11.705 1.00 90.19 276 CYS A O 1
ATOM 2265 N N . ARG A 1 277 ? -12.429 17.581 9.649 1.00 89.00 277 ARG A N 1
ATOM 2266 C CA . ARG A 1 277 ? -11.555 18.764 9.760 1.00 89.00 277 ARG A CA 1
ATOM 2267 C C . ARG A 1 277 ? -12.123 19.771 10.761 1.00 89.00 277 ARG A C 1
ATOM 2269 O O . ARG A 1 277 ? -11.432 20.189 11.678 1.00 89.00 277 ARG A O 1
ATOM 2276 N N . THR A 1 278 ? -13.406 20.093 10.617 1.00 92.00 278 THR A N 1
ATOM 2277 C CA . THR A 1 278 ? -14.188 20.924 11.538 1.00 92.00 278 THR A CA 1
ATOM 2278 C C . THR A 1 278 ? -15.333 20.077 12.090 1.00 92.00 278 THR A C 1
ATOM 2280 O O . THR A 1 278 ? -16.272 19.718 11.385 1.00 92.00 278 THR A O 1
ATOM 2283 N N . CYS A 1 279 ? -15.209 19.637 13.344 1.00 91.44 279 CYS A N 1
ATOM 2284 C CA . CYS A 1 279 ? -16.121 18.650 13.921 1.00 91.44 279 CYS A CA 1
ATOM 2285 C C . CYS A 1 279 ? -17.307 19.315 14.632 1.00 91.44 279 CYS A C 1
ATOM 2287 O O . CYS A 1 279 ? -17.135 19.891 15.706 1.00 91.44 279 CYS A O 1
ATOM 2289 N N . THR A 1 280 ? -18.505 19.146 14.073 1.00 93.62 280 THR A N 1
ATOM 2290 C CA . THR A 1 280 ? -19.785 19.612 14.641 1.00 93.62 280 THR A CA 1
ATOM 2291 C C . THR A 1 280 ? -20.547 18.527 15.410 1.00 93.62 280 THR A C 1
ATOM 2293 O O . THR A 1 280 ? -21.626 18.784 15.934 1.00 93.62 280 THR A O 1
ATOM 2296 N N . HIS A 1 281 ? -19.989 17.316 15.504 1.00 93.88 281 HIS A N 1
ATOM 2297 C CA . HIS A 1 281 ? -20.599 16.207 16.237 1.00 93.88 281 HIS A CA 1
ATOM 2298 C C . HIS A 1 281 ? -20.701 16.484 17.744 1.00 93.88 281 HIS A C 1
ATOM 2300 O O . HIS A 1 281 ? -19.786 17.081 18.323 1.00 93.88 281 HIS A O 1
ATOM 2306 N N . LYS A 1 282 ? -21.755 15.959 18.389 1.00 94.06 282 LYS A N 1
ATOM 2307 C CA . LYS A 1 282 ? -21.926 15.999 19.855 1.00 94.06 282 LYS A CA 1
ATOM 2308 C C . LYS A 1 282 ? -20.744 15.326 20.556 1.00 94.06 282 LYS A C 1
ATOM 2310 O O . LYS A 1 282 ? -20.138 15.910 21.452 1.00 94.06 282 LYS A O 1
ATOM 2315 N N . TYR A 1 283 ? -20.367 14.127 20.105 1.00 95.19 283 TYR A N 1
ATOM 2316 C CA . TYR A 1 283 ? -19.206 13.404 20.624 1.00 95.19 283 TYR A CA 1
ATOM 2317 C C . TYR A 1 283 ? -17.994 13.591 19.704 1.00 95.19 283 TYR A C 1
ATOM 2319 O O . TYR A 1 283 ? -17.843 12.941 18.664 1.00 95.19 283 TYR A O 1
ATOM 2327 N N . LYS A 1 284 ? -17.113 14.518 20.093 1.00 94.75 284 LYS A N 1
ATOM 2328 C CA . LYS A 1 284 ? -15.861 14.812 19.381 1.00 94.75 284 LYS A CA 1
ATOM 2329 C C . LYS A 1 284 ? -14.830 13.700 19.583 1.00 94.75 284 LYS A C 1
ATOM 2331 O O . LYS A 1 284 ? -14.866 12.969 20.565 1.00 94.75 284 LYS A O 1
ATOM 2336 N N . ARG A 1 285 ? -13.845 13.630 18.684 1.00 92.50 285 ARG A N 1
ATOM 2337 C CA . ARG A 1 285 ? -12.770 12.617 18.719 1.00 92.50 285 ARG A CA 1
ATOM 2338 C C . ARG A 1 285 ? -11.847 12.727 19.943 1.00 92.50 285 ARG A C 1
ATOM 2340 O O . ARG A 1 285 ? -11.144 11.779 20.265 1.00 92.50 285 ARG A O 1
ATOM 2347 N N . SER A 1 286 ? -11.860 13.870 20.633 1.00 92.50 286 SER A N 1
ATOM 2348 C CA . SER A 1 286 ? -11.161 14.065 21.907 1.00 92.50 286 SER A CA 1
ATOM 2349 C C . SER A 1 286 ? -11.837 13.353 23.084 1.00 92.50 286 SER A C 1
ATOM 2351 O O . SER A 1 286 ? -11.158 13.073 24.069 1.00 92.50 286 SER A O 1
ATOM 2353 N N . ASN A 1 287 ? -13.135 13.048 22.984 1.00 95.25 287 ASN A N 1
ATOM 2354 C CA . ASN A 1 287 ? -13.892 12.373 24.032 1.00 95.25 287 ASN A CA 1
ATOM 2355 C C . ASN A 1 287 ? -13.342 10.954 24.263 1.00 95.25 287 ASN A C 1
ATOM 2357 O O . ASN A 1 287 ? -13.111 10.210 23.307 1.00 95.25 287 ASN A O 1
ATOM 2361 N N . TRP A 1 288 ? -13.146 10.584 25.530 1.00 95.62 288 TRP A N 1
ATOM 2362 C CA . TRP A 1 288 ? -12.580 9.295 25.926 1.00 95.62 288 TRP A CA 1
ATOM 2363 C C . TRP A 1 288 ? -13.407 8.105 25.421 1.00 95.62 288 TRP A C 1
ATOM 2365 O O . TRP A 1 288 ? -12.822 7.125 24.970 1.00 95.62 288 TRP A O 1
ATOM 2375 N N . LEU A 1 289 ? -14.741 8.215 25.388 1.00 95.38 289 LEU A N 1
ATOM 2376 C CA . LEU A 1 289 ? -15.618 7.158 24.878 1.00 95.38 289 LEU A CA 1
ATOM 2377 C C . LEU A 1 289 ? -15.369 6.914 23.385 1.00 95.38 289 LEU A C 1
ATOM 2379 O O . LEU A 1 289 ? -15.298 5.777 22.934 1.00 95.38 289 LEU A O 1
ATOM 2383 N N . ILE A 1 290 ? -15.165 7.984 22.611 1.00 95.81 290 ILE A N 1
ATOM 2384 C CA . ILE A 1 290 ? -14.857 7.878 21.179 1.00 95.81 290 ILE A CA 1
ATOM 2385 C C . ILE A 1 290 ? -13.470 7.279 20.964 1.00 95.81 290 ILE A C 1
ATOM 2387 O O . ILE A 1 290 ? -13.300 6.453 20.072 1.00 95.81 290 ILE A O 1
ATOM 2391 N N . LYS A 1 291 ? -12.489 7.642 21.797 1.00 95.31 291 LYS A N 1
ATOM 2392 C CA . LYS A 1 291 ? -11.162 7.013 21.772 1.00 95.31 291 LYS A CA 1
ATOM 2393 C C . LYS A 1 291 ? -11.239 5.519 22.088 1.00 95.31 291 LYS A C 1
ATOM 2395 O O . LYS A 1 291 ? -10.590 4.746 21.396 1.00 95.31 291 LYS A O 1
ATOM 2400 N N . LEU A 1 292 ? -12.060 5.116 23.061 1.00 96.25 292 LEU A N 1
ATOM 2401 C CA . LEU A 1 292 ? -12.276 3.709 23.406 1.00 96.25 292 LEU A CA 1
ATOM 2402 C C . LEU A 1 292 ? -12.906 2.932 22.243 1.00 96.25 292 LEU A C 1
ATOM 2404 O O . LEU A 1 292 ? -12.410 1.875 21.874 1.00 96.25 292 LEU A O 1
ATOM 2408 N N . VAL A 1 293 ? -13.946 3.475 21.605 1.00 96.19 293 VAL A N 1
ATOM 2409 C CA . VAL A 1 293 ? -14.564 2.832 20.431 1.00 96.19 293 VAL A CA 1
ATOM 2410 C C . VAL A 1 293 ? -13.568 2.717 19.271 1.00 96.19 293 VAL A C 1
ATOM 2412 O O . VAL A 1 293 ? -13.496 1.681 18.617 1.00 96.19 293 VAL A O 1
ATOM 2415 N N . LEU A 1 294 ? -12.758 3.751 19.022 1.00 95.94 294 LEU A N 1
ATOM 2416 C CA . LEU A 1 294 ? -11.710 3.699 17.997 1.00 95.94 294 LEU A CA 1
ATOM 2417 C C . LEU A 1 294 ? -10.602 2.696 18.337 1.00 95.94 294 LEU A C 1
ATOM 2419 O O . LEU A 1 294 ? -10.070 2.074 17.423 1.00 95.94 294 LEU A O 1
ATOM 2423 N N . LEU A 1 295 ? -10.280 2.519 19.621 1.00 96.50 295 LEU A N 1
ATOM 2424 C CA . LEU A 1 295 ? -9.353 1.487 20.080 1.00 96.50 295 LEU A CA 1
ATOM 2425 C C . LEU A 1 295 ? -9.912 0.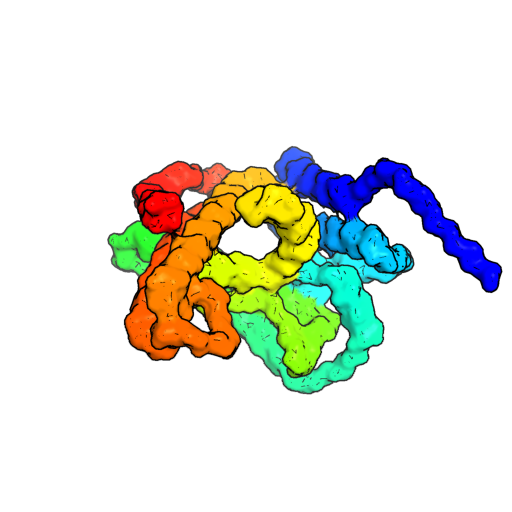088 19.798 1.00 96.50 295 LEU A C 1
ATOM 2427 O O . LEU A 1 295 ? -9.184 -0.743 19.273 1.00 96.50 295 LEU A O 1
ATOM 2431 N N . ILE A 1 296 ? -11.205 -0.150 20.044 1.00 96.38 296 ILE A N 1
ATOM 2432 C CA . ILE A 1 296 ? -11.864 -1.422 19.693 1.00 96.38 296 ILE A CA 1
ATOM 2433 C C . ILE A 1 296 ? -11.757 -1.683 18.185 1.00 96.38 296 ILE A C 1
ATOM 2435 O O . ILE A 1 296 ? -11.344 -2.765 17.774 1.00 96.38 296 ILE A O 1
ATOM 2439 N N . PHE A 1 297 ? -12.057 -0.682 17.350 1.00 96.81 297 PHE A N 1
ATOM 2440 C CA . PHE A 1 297 ? -11.873 -0.801 15.900 1.00 96.81 297 PHE A CA 1
ATOM 2441 C C . PHE A 1 297 ? -10.421 -1.074 15.503 1.00 96.81 297 PHE A C 1
ATOM 2443 O O . PHE A 1 297 ? -10.181 -1.824 14.554 1.00 96.81 297 PHE A O 1
ATOM 2450 N N . ALA A 1 298 ? -9.459 -0.487 16.217 1.00 96.88 298 ALA A N 1
ATOM 2451 C CA . ALA A 1 298 ? -8.051 -0.745 15.975 1.00 96.88 298 ALA A CA 1
ATOM 2452 C C . ALA A 1 298 ? -7.657 -2.178 16.333 1.00 96.88 298 ALA A C 1
ATOM 2454 O O . ALA A 1 298 ? -7.025 -2.845 15.521 1.00 96.88 298 ALA A O 1
ATOM 2455 N N . CYS A 1 299 ? -8.107 -2.693 17.479 1.00 97.00 299 CYS A N 1
ATOM 2456 C CA . CYS A 1 299 ? -7.895 -4.085 17.867 1.00 97.00 299 CYS A CA 1
ATOM 2457 C C . CYS A 1 299 ? -8.489 -5.063 16.843 1.00 97.00 299 CYS A C 1
ATOM 2459 O O . CYS A 1 299 ? -7.797 -5.990 16.434 1.00 97.00 299 CYS A O 1
ATOM 2461 N N . ILE A 1 300 ? -9.721 -4.822 16.371 1.00 96.81 300 ILE A N 1
ATOM 2462 C CA . ILE A 1 300 ? -10.352 -5.631 15.311 1.00 96.81 300 ILE A CA 1
ATOM 2463 C C . ILE A 1 300 ? -9.516 -5.577 14.027 1.00 96.81 300 ILE A C 1
ATOM 2465 O O . ILE A 1 300 ? -9.236 -6.603 13.422 1.00 96.81 300 ILE A O 1
ATOM 2469 N N . THR A 1 301 ? -9.065 -4.387 13.627 1.00 97.00 301 THR A N 1
ATOM 2470 C CA . THR A 1 301 ? -8.279 -4.232 12.397 1.00 97.00 301 THR A CA 1
ATOM 2471 C C . THR A 1 301 ? -6.917 -4.921 12.495 1.00 97.00 301 THR A C 1
ATOM 2473 O O . THR A 1 301 ? -6.492 -5.557 11.537 1.00 97.00 301 THR A O 1
ATOM 2476 N N . ILE A 1 302 ? -6.230 -4.827 13.637 1.00 96.69 302 ILE A N 1
ATOM 2477 C CA . ILE A 1 302 ? -4.957 -5.526 13.874 1.00 96.69 302 ILE A CA 1
ATOM 2478 C C . ILE A 1 302 ? -5.171 -7.041 13.841 1.00 96.69 302 ILE A C 1
ATOM 2480 O O . ILE A 1 302 ? -4.384 -7.757 13.227 1.00 96.69 302 ILE A O 1
ATOM 2484 N N . PHE A 1 303 ? -6.253 -7.521 14.452 1.00 96.38 303 PHE A N 1
ATOM 2485 C CA . PHE A 1 303 ? -6.649 -8.923 14.402 1.00 96.38 303 PHE A CA 1
ATOM 2486 C C . PHE A 1 303 ? -6.883 -9.407 12.960 1.00 96.38 303 PHE A C 1
ATOM 2488 O O . PHE A 1 303 ? -6.313 -10.421 12.556 1.00 96.38 303 PHE A O 1
ATOM 2495 N N . ASP A 1 304 ? -7.613 -8.635 12.150 1.00 96.44 304 ASP A N 1
ATOM 2496 C CA . ASP A 1 304 ? -7.814 -8.931 10.728 1.00 96.44 304 ASP A CA 1
ATOM 2497 C C . ASP A 1 304 ? -6.482 -8.938 9.954 1.00 96.44 304 ASP A C 1
ATOM 2499 O O . ASP A 1 304 ? -6.248 -9.814 9.123 1.00 96.44 304 ASP A O 1
ATOM 2503 N N . LEU A 1 305 ? -5.567 -8.003 10.244 1.00 95.50 305 LEU A N 1
ATOM 2504 C CA . LEU A 1 305 ? -4.242 -7.960 9.612 1.00 95.50 305 LEU A CA 1
ATOM 2505 C C . LEU A 1 305 ? -3.357 -9.154 9.975 1.00 95.50 305 LEU A C 1
ATOM 2507 O O . LEU A 1 305 ? -2.563 -9.584 9.140 1.00 95.50 305 LEU A O 1
ATOM 2511 N N . ILE A 1 306 ? -3.459 -9.674 11.200 1.00 94.88 306 ILE A N 1
ATOM 2512 C CA . ILE A 1 306 ? -2.771 -10.910 11.595 1.00 94.88 306 ILE A CA 1
ATOM 2513 C C . ILE A 1 306 ? -3.293 -12.060 10.748 1.00 94.88 306 ILE A C 1
ATOM 2515 O O . ILE A 1 306 ? -2.513 -12.746 10.097 1.00 94.88 306 ILE A O 1
ATOM 2519 N N . PHE A 1 307 ? -4.614 -12.221 10.725 1.00 95.38 307 PHE A N 1
ATOM 2520 C CA . PHE A 1 307 ? -5.282 -13.305 10.023 1.00 95.38 307 PHE A CA 1
ATOM 2521 C C . PHE A 1 307 ? -4.978 -13.311 8.515 1.00 95.38 307 PHE A C 1
ATOM 2523 O O . PHE A 1 307 ? -4.649 -14.347 7.940 1.00 95.38 307 PHE A O 1
ATOM 2530 N N . LEU A 1 308 ? -5.030 -12.143 7.874 1.00 94.38 308 LEU A N 1
ATOM 2531 C CA . LEU A 1 308 ? -4.701 -11.987 6.456 1.00 94.38 308 LEU A CA 1
ATOM 2532 C C . LEU A 1 308 ? -3.202 -12.168 6.187 1.00 94.38 308 LEU A C 1
ATOM 2534 O O . LEU A 1 308 ? -2.818 -12.758 5.181 1.00 94.38 308 LEU A O 1
ATOM 2538 N N . GLY A 1 309 ? -2.353 -11.678 7.092 1.00 92.06 309 GLY A N 1
ATOM 2539 C CA . GLY A 1 309 ? -0.901 -11.713 6.940 1.00 92.06 309 GLY A CA 1
ATOM 2540 C C . GLY A 1 309 ? -0.296 -13.117 6.960 1.00 92.06 309 GLY A C 1
ATOM 2541 O O . GLY A 1 309 ? 0.777 -13.301 6.395 1.00 92.06 309 GLY A O 1
ATOM 2542 N N . VAL A 1 310 ? -0.978 -14.114 7.538 1.00 90.31 310 VAL A N 1
ATOM 2543 C CA . VAL A 1 310 ? -0.511 -15.516 7.535 1.00 90.31 310 VAL A CA 1
ATOM 2544 C C . VAL A 1 310 ? -0.460 -16.115 6.129 1.00 90.31 310 VAL A C 1
ATOM 2546 O O . VAL A 1 310 ? 0.311 -17.033 5.897 1.00 90.31 310 VAL A O 1
ATOM 2549 N N . LEU A 1 311 ? -1.214 -15.601 5.156 1.00 89.38 311 LEU A N 1
ATOM 2550 C CA . LEU A 1 311 ? -1.090 -16.079 3.772 1.00 89.38 311 LEU A CA 1
ATOM 2551 C C . LEU A 1 311 ? 0.147 -15.529 3.053 1.00 89.38 311 LEU A C 1
ATOM 2553 O O . LEU A 1 311 ? 0.526 -16.043 2.007 1.00 89.38 311 LEU A O 1
ATOM 2557 N N . MET A 1 312 ? 0.788 -14.491 3.594 1.00 85.12 312 MET A N 1
ATOM 2558 C CA . MET A 1 312 ? 1.899 -13.824 2.915 1.00 85.12 312 MET A CA 1
ATOM 2559 C C . MET A 1 312 ? 3.244 -14.529 3.115 1.00 85.12 312 MET A C 1
ATOM 2561 O O . MET A 1 312 ? 4.179 -14.249 2.372 1.00 85.12 312 MET A O 1
ATOM 2565 N N . ASP A 1 313 ? 3.351 -15.452 4.076 1.00 73.00 313 ASP A N 1
ATOM 2566 C CA . ASP A 1 313 ? 4.571 -16.237 4.310 1.00 73.00 313 ASP A CA 1
ATOM 2567 C C . ASP A 1 313 ? 4.740 -17.421 3.327 1.00 73.00 313 ASP A C 1
ATOM 2569 O O . ASP A 1 313 ? 5.835 -17.964 3.233 1.00 73.00 313 ASP A O 1
ATOM 2573 N N . SER A 1 314 ? 3.703 -17.804 2.561 1.00 64.25 314 SER A N 1
ATOM 2574 C CA . SER A 1 314 ? 3.768 -18.865 1.527 1.00 64.25 314 SER A CA 1
ATOM 2575 C C . SER A 1 314 ? 4.100 -18.374 0.130 1.00 64.25 314 SER A C 1
ATOM 2577 O O . SER A 1 314 ? 4.340 -19.192 -0.753 1.00 64.25 314 SER A O 1
ATOM 2579 N N . VAL A 1 315 ? 4.042 -17.065 -0.117 1.00 67.12 315 VAL A N 1
ATOM 2580 C CA . VAL A 1 315 ? 4.127 -16.536 -1.480 1.00 67.12 315 VAL A CA 1
ATOM 2581 C C . VAL A 1 315 ? 5.496 -16.878 -2.077 1.00 67.12 315 VAL A C 1
ATOM 2583 O O . VAL A 1 315 ? 6.510 -16.331 -1.652 1.00 67.12 315 VAL A O 1
ATOM 2586 N N . GLY A 1 316 ? 5.503 -17.757 -3.084 1.00 60.97 316 GLY A N 1
ATOM 2587 C CA . GLY A 1 316 ? 6.713 -18.194 -3.790 1.00 60.97 316 GLY A CA 1
ATOM 2588 C C . GLY A 1 316 ? 7.331 -19.509 -3.302 1.00 60.97 316 GLY A C 1
ATOM 2589 O O . GLY A 1 316 ? 8.402 -19.857 -3.782 1.00 60.97 316 GLY A O 1
ATOM 2590 N N . TYR A 1 317 ? 6.679 -20.250 -2.397 1.00 67.00 317 TYR A N 1
ATOM 2591 C CA . TYR A 1 317 ? 7.147 -21.564 -1.935 1.00 67.00 317 TYR A CA 1
ATOM 2592 C C . TYR A 1 317 ? 6.202 -22.691 -2.404 1.00 67.00 317 TYR A C 1
ATOM 2594 O O . TYR A 1 317 ? 5.043 -22.696 -1.988 1.00 67.00 317 TYR A O 1
ATOM 2602 N N . PRO A 1 318 ? 6.665 -23.654 -3.231 1.00 63.62 318 PRO A N 1
ATOM 2603 C CA . PRO A 1 318 ? 5.817 -24.710 -3.804 1.00 63.62 318 PRO A CA 1
ATOM 2604 C C . PRO A 1 318 ? 5.148 -25.627 -2.771 1.00 63.62 318 PRO A C 1
ATOM 2606 O O . PRO A 1 318 ? 4.008 -26.035 -2.968 1.00 63.62 318 PRO A O 1
ATOM 2609 N N . ASP A 1 319 ? 5.837 -25.910 -1.662 1.00 70.19 319 ASP A N 1
ATOM 2610 C CA . ASP A 1 319 ? 5.385 -26.839 -0.612 1.00 70.19 319 ASP A CA 1
ATOM 2611 C C . ASP A 1 319 ? 4.684 -26.130 0.557 1.00 70.19 319 ASP A C 1
ATOM 2613 O O . ASP A 1 319 ? 4.579 -26.664 1.665 1.00 70.19 319 ASP A O 1
ATOM 2617 N N . ALA A 1 320 ? 4.264 -24.880 0.362 1.00 75.12 320 ALA A N 1
ATOM 2618 C CA . ALA A 1 320 ? 3.658 -24.127 1.442 1.00 75.12 320 ALA A CA 1
ATOM 2619 C C . ALA A 1 320 ? 2.232 -24.626 1.752 1.00 75.12 320 ALA A C 1
ATOM 2621 O O . ALA A 1 320 ? 1.496 -24.989 0.832 1.00 75.12 320 ALA A O 1
ATOM 2622 N N . PRO A 1 321 ? 1.805 -24.588 3.030 1.00 81.62 321 PRO A N 1
ATOM 2623 C CA . PRO A 1 321 ? 0.452 -24.975 3.410 1.00 81.62 321 PRO A CA 1
ATOM 2624 C C . PRO A 1 321 ? -0.600 -24.196 2.627 1.00 81.62 321 PRO A C 1
ATOM 2626 O O . PRO A 1 321 ? -0.445 -22.995 2.371 1.00 81.62 321 PRO A O 1
ATOM 2629 N N . SER A 1 322 ? -1.691 -24.874 2.289 1.00 87.31 322 SER A N 1
ATOM 2630 C CA . SER A 1 322 ? -2.771 -24.280 1.507 1.00 87.31 322 SER A CA 1
ATOM 2631 C C . SER A 1 322 ? -3.440 -23.119 2.254 1.00 87.31 322 SER A C 1
ATOM 2633 O O . SER A 1 322 ? -3.402 -23.020 3.484 1.00 87.31 322 SER A O 1
ATOM 2635 N N . ILE A 1 323 ? -4.139 -22.253 1.511 1.00 89.50 323 ILE A N 1
ATOM 2636 C CA . ILE A 1 323 ? -4.958 -21.172 2.092 1.00 89.50 323 ILE A CA 1
ATOM 2637 C C . ILE A 1 323 ? -5.925 -21.725 3.153 1.00 89.50 323 ILE A C 1
ATOM 2639 O O . ILE A 1 323 ? -6.132 -21.100 4.196 1.00 89.50 323 ILE A O 1
ATOM 2643 N N . TYR A 1 324 ? -6.501 -22.902 2.892 1.00 89.81 324 TYR A N 1
ATOM 2644 C CA . TYR A 1 324 ? -7.481 -23.527 3.771 1.00 89.81 324 TYR A CA 1
ATOM 2645 C C . TYR A 1 324 ? -6.856 -24.022 5.076 1.00 89.81 324 TYR A C 1
ATOM 2647 O O . TYR A 1 324 ? -7.439 -23.814 6.133 1.00 89.81 324 TYR A O 1
ATOM 2655 N N . GLU A 1 325 ? -5.664 -24.617 5.021 1.00 89.81 325 GLU A N 1
ATOM 2656 C CA . GLU A 1 325 ? -4.926 -25.048 6.216 1.00 89.81 325 GLU A CA 1
ATOM 2657 C C . GLU A 1 325 ? -4.552 -23.846 7.082 1.00 89.81 325 GLU A C 1
ATOM 2659 O O . GLU A 1 325 ? -4.863 -23.810 8.265 1.00 89.81 325 GLU A O 1
ATOM 2664 N N . LYS A 1 326 ? -3.996 -22.793 6.480 1.00 89.19 326 LYS A N 1
ATOM 2665 C CA . LYS A 1 326 ? -3.541 -21.604 7.214 1.00 89.19 326 LYS A CA 1
ATOM 2666 C C . LYS A 1 326 ? -4.653 -20.837 7.906 1.00 89.19 326 LYS A C 1
ATOM 2668 O O . LYS A 1 326 ? -4.506 -20.395 9.046 1.00 89.19 326 LYS A O 1
ATOM 2673 N N . TRP A 1 327 ? -5.759 -20.615 7.204 1.00 93.69 327 TRP A N 1
ATOM 2674 C CA . TRP A 1 327 ? -6.925 -19.982 7.810 1.00 93.69 327 TRP A CA 1
ATOM 2675 C C . TRP A 1 327 ? -7.686 -20.941 8.726 1.00 93.69 327 TRP A C 1
ATOM 2677 O O . TRP A 1 327 ? -8.271 -20.476 9.706 1.00 93.69 327 TRP A O 1
ATOM 2687 N N . GLY A 1 328 ? -7.611 -22.247 8.462 1.00 92.62 328 GLY A N 1
ATOM 2688 C CA . GLY A 1 328 ? -8.098 -23.314 9.332 1.00 92.62 328 GLY A CA 1
ATOM 2689 C C . GLY A 1 328 ? -7.383 -23.351 10.679 1.00 92.62 328 GLY A C 1
ATOM 2690 O O . GLY A 1 328 ? -8.055 -23.420 11.702 1.00 92.62 328 GLY A O 1
ATOM 2691 N N . ASP A 1 329 ? -6.062 -23.162 10.711 1.00 91.44 329 ASP A N 1
ATOM 2692 C CA . ASP A 1 329 ? -5.278 -23.065 11.951 1.00 91.44 329 ASP A CA 1
ATOM 2693 C C . ASP A 1 329 ? -5.757 -21.912 12.849 1.00 91.44 329 ASP A C 1
ATOM 2695 O O . ASP A 1 329 ? -5.650 -21.964 14.078 1.00 91.44 329 ASP A O 1
ATOM 2699 N N . LEU A 1 330 ? -6.319 -20.860 12.249 1.00 93.06 330 LEU A N 1
ATOM 2700 C CA . LEU A 1 330 ? -6.917 -19.711 12.936 1.00 93.06 330 LEU A CA 1
ATOM 2701 C C . LEU A 1 330 ? -8.451 -19.801 13.047 1.00 93.06 330 LEU A C 1
ATOM 2703 O O . LEU A 1 330 ? -9.108 -18.788 13.305 1.00 93.06 330 LEU A O 1
ATOM 2707 N N . ASP A 1 331 ? -9.020 -20.993 12.847 1.00 94.00 331 ASP A N 1
ATOM 2708 C CA . ASP A 1 331 ? -10.451 -21.324 12.938 1.00 94.00 331 ASP A CA 1
ATOM 2709 C C . ASP A 1 331 ? -11.357 -20.459 12.044 1.00 94.00 331 ASP A C 1
ATOM 2711 O O . ASP A 1 331 ? -12.541 -20.264 12.324 1.00 94.00 331 ASP A O 1
ATOM 2715 N N . PHE A 1 332 ? -10.796 -19.864 10.986 1.00 95.06 332 PHE A N 1
ATOM 2716 C CA . PHE A 1 332 ? -11.454 -18.850 10.156 1.00 95.06 332 PHE A CA 1
ATOM 2717 C C . PHE A 1 332 ? -12.054 -17.681 10.968 1.00 95.06 332 PHE A C 1
ATOM 2719 O O . PHE A 1 332 ? -12.961 -16.991 10.497 1.00 95.06 332 PHE A O 1
ATOM 2726 N N . LEU A 1 333 ? -11.549 -17.422 12.182 1.00 95.88 333 LEU A N 1
ATOM 2727 C CA . LEU A 1 333 ? -12.217 -16.583 13.181 1.00 95.88 333 LEU A CA 1
ATOM 2728 C C . LEU A 1 333 ? -12.469 -15.147 12.699 1.00 95.88 333 LEU A C 1
ATOM 2730 O O . LEU A 1 333 ? -13.530 -14.583 12.959 1.00 95.88 333 LEU A O 1
ATOM 2734 N N . SER A 1 334 ? -11.536 -14.561 11.946 1.00 95.88 334 SER A N 1
ATOM 2735 C CA . SER A 1 334 ? -11.710 -13.220 11.368 1.00 95.88 334 SER A CA 1
ATOM 2736 C C . SER A 1 334 ? -12.854 -13.149 10.352 1.00 95.88 334 SER A C 1
ATOM 2738 O O . SER A 1 334 ? -13.597 -12.168 10.361 1.00 95.88 334 SER A O 1
ATOM 2740 N N . HIS A 1 335 ? -13.095 -14.200 9.559 1.00 96.19 335 HIS A N 1
ATOM 2741 C CA . HIS A 1 335 ? -14.256 -14.239 8.660 1.00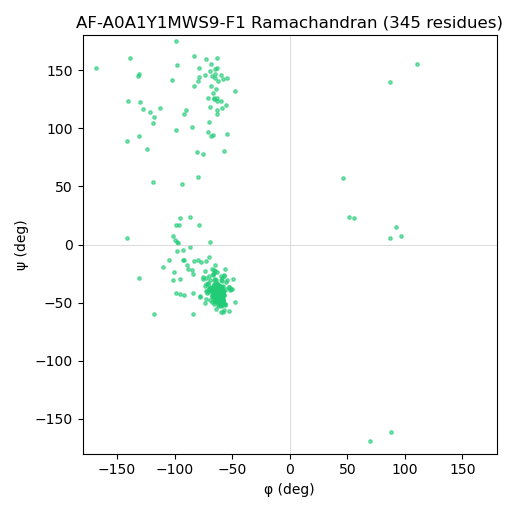 96.19 335 HIS A CA 1
ATOM 2742 C C . HIS A 1 335 ? -15.569 -14.237 9.442 1.00 96.19 335 HIS A C 1
ATOM 2744 O O . HIS A 1 335 ? -16.488 -13.500 9.088 1.00 96.19 335 HIS A O 1
ATOM 2750 N N . TRP A 1 336 ? -15.646 -15.001 10.535 1.00 96.44 336 TRP A N 1
ATOM 2751 C CA . TRP A 1 336 ? -16.828 -15.036 11.400 1.00 96.44 336 TRP A CA 1
ATOM 2752 C C . TRP A 1 336 ? -17.080 -13.698 12.096 1.00 96.44 336 TRP A C 1
ATOM 2754 O O . TRP A 1 336 ? -18.211 -13.208 12.097 1.00 96.44 336 TRP A O 1
ATOM 2764 N N . VAL A 1 337 ? -16.028 -13.064 12.626 1.00 96.06 337 VAL A N 1
ATOM 2765 C CA . VAL A 1 337 ? -16.117 -11.713 13.201 1.00 96.06 337 VAL A CA 1
ATOM 2766 C C . VAL A 1 337 ? -16.620 -10.728 12.148 1.00 96.06 337 VAL A C 1
ATOM 2768 O O . VAL A 1 337 ? -17.569 -9.986 12.407 1.00 96.06 337 VAL A O 1
ATOM 2771 N N . MET A 1 338 ? -16.053 -10.747 10.939 1.00 95.94 338 MET A N 1
ATOM 2772 C CA . MET A 1 338 ? -16.461 -9.835 9.874 1.00 95.94 338 MET A CA 1
ATOM 2773 C C . MET A 1 338 ? -17.894 -10.090 9.392 1.00 95.94 338 MET A C 1
ATOM 2775 O O . MET A 1 338 ? -18.613 -9.134 9.103 1.00 95.94 338 MET A O 1
ATOM 2779 N N . LEU A 1 339 ? -18.342 -11.348 9.356 1.00 95.56 339 LEU A N 1
ATOM 2780 C CA . LEU A 1 339 ? -19.732 -11.696 9.064 1.00 95.56 339 LEU A CA 1
ATOM 2781 C C . LEU A 1 339 ? -20.680 -11.118 10.126 1.00 95.56 339 LEU A C 1
ATOM 2783 O O . LEU A 1 339 ? -21.694 -10.513 9.780 1.00 95.56 339 LEU A O 1
ATOM 2787 N N . GLY A 1 340 ? -20.327 -11.222 11.409 1.00 96.25 340 GLY A N 1
ATOM 2788 C CA . GLY A 1 340 ? -21.078 -10.587 12.494 1.00 96.25 340 GLY A CA 1
ATOM 2789 C C . GLY A 1 340 ? -21.155 -9.063 12.338 1.00 96.25 340 GLY A C 1
ATOM 2790 O O . GLY A 1 340 ? -22.239 -8.482 12.414 1.00 96.25 340 GLY A O 1
ATOM 2791 N N . LEU A 1 341 ? -20.029 -8.406 12.033 1.00 95.94 341 LEU A N 1
ATOM 2792 C CA . LEU A 1 341 ? -19.997 -6.962 11.764 1.00 95.94 341 LEU A CA 1
ATOM 2793 C C . LEU A 1 341 ? -20.814 -6.580 10.522 1.00 95.94 341 LEU A C 1
ATOM 2795 O O . LEU A 1 341 ? -21.457 -5.528 10.513 1.00 95.94 341 LEU A O 1
ATOM 2799 N N . TYR A 1 342 ? -20.822 -7.423 9.489 1.00 95.25 342 TYR A N 1
ATOM 2800 C CA . TYR A 1 342 ? -21.653 -7.245 8.301 1.00 95.25 342 TYR A CA 1
ATOM 2801 C C . TYR A 1 342 ? -23.140 -7.271 8.664 1.00 95.25 342 TYR A C 1
ATOM 2803 O O . TYR A 1 342 ? -23.858 -6.333 8.314 1.00 95.25 342 TYR A O 1
ATOM 2811 N N . ILE A 1 343 ? -23.585 -8.274 9.429 1.00 95.56 343 ILE A N 1
ATOM 2812 C CA . ILE A 1 343 ? -24.975 -8.382 9.891 1.00 95.56 343 ILE A CA 1
ATOM 2813 C C . ILE A 1 343 ? -25.362 -7.131 10.687 1.00 95.56 343 ILE A C 1
ATOM 2815 O O . ILE A 1 343 ? -26.334 -6.479 10.337 1.00 95.56 343 ILE A O 1
ATOM 2819 N N . ILE A 1 344 ? -24.552 -6.704 11.662 1.00 94.19 344 ILE A N 1
ATOM 2820 C CA . ILE A 1 344 ? -24.804 -5.476 12.450 1.00 94.19 344 ILE A CA 1
ATOM 2821 C C . ILE A 1 344 ? -24.885 -4.220 11.563 1.00 94.19 344 ILE A C 1
ATOM 2823 O O . ILE A 1 344 ? -25.567 -3.239 11.883 1.00 94.19 344 ILE A O 1
ATOM 2827 N N . THR A 1 345 ? -24.151 -4.201 10.452 1.00 93.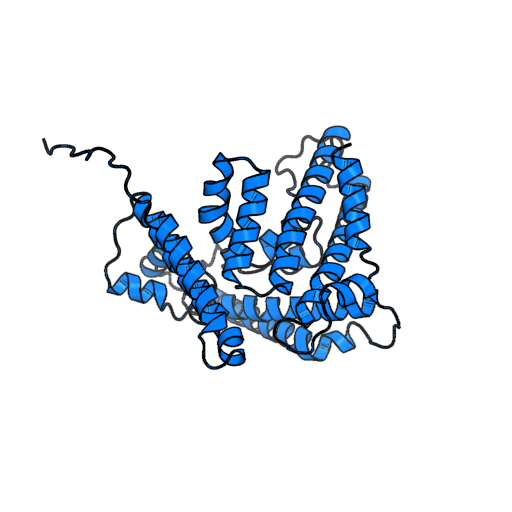94 345 THR A N 1
ATOM 2828 C CA . THR A 1 345 ? -24.102 -3.049 9.551 1.00 93.94 345 THR A CA 1
ATOM 2829 C C . THR A 1 345 ? -25.341 -2.968 8.664 1.00 93.94 345 THR A C 1
ATOM 2831 O O . THR A 1 345 ? -25.893 -1.874 8.510 1.00 93.94 345 THR A O 1
ATOM 2834 N N . PHE A 1 346 ? -25.776 -4.086 8.083 1.00 90.81 346 PHE A N 1
ATOM 2835 C CA . PHE A 1 346 ? -26.763 -4.105 6.997 1.00 90.81 346 PHE A CA 1
ATOM 2836 C C . PHE A 1 346 ? -28.134 -4.666 7.373 1.00 90.81 346 PHE A C 1
ATOM 2838 O O . PHE A 1 346 ? -29.098 -4.360 6.672 1.00 90.81 346 PHE A O 1
ATOM 2845 N N . VAL A 1 347 ? -28.218 -5.427 8.461 1.00 81.56 347 VAL A N 1
ATOM 2846 C CA . VAL A 1 347 ? -29.469 -5.780 9.144 1.00 81.56 347 VAL A CA 1
ATOM 2847 C C . VAL A 1 347 ? -29.735 -4.725 10.221 1.00 81.56 347 VAL A C 1
ATOM 2849 O O . VAL A 1 347 ? -30.923 -4.403 10.421 1.00 81.56 347 VAL A O 1
#

InterPro domains:
  IPR004299 Membrane bound O-acyl transferase, MBOAT [PF03062] (67-252)
  IPR049941 Lysophospholipid acyltransferase 7/Porcupine-like [PTHR13906] (12-344)

Mean predicted aligned error: 6.44 Å